Protein AF-A0A8H8CLH0-F1 (afdb_monomer)

pLDDT: mean 83.08, std 21.34, range [28.05, 98.31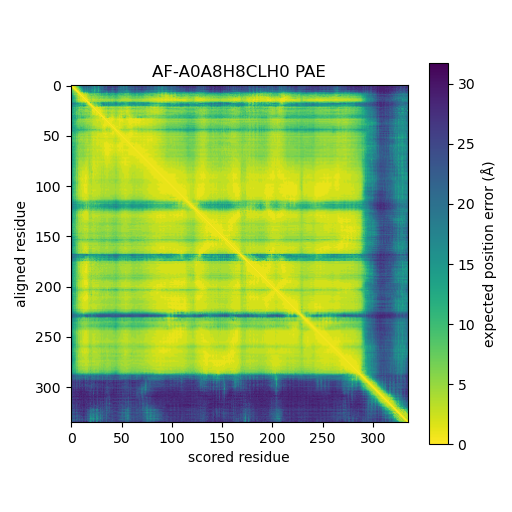]

Structure (mmCIF, N/CA/C/O backbone):
data_AF-A0A8H8CLH0-F1
#
_entry.id   AF-A0A8H8CLH0-F1
#
loop_
_atom_site.group_PDB
_atom_site.id
_atom_site.type_symbol
_atom_site.label_atom_id
_atom_site.label_alt_id
_atom_site.label_comp_id
_atom_site.label_asym_id
_atom_site.label_entity_id
_atom_site.label_seq_id
_atom_site.pdbx_PDB_ins_code
_atom_site.Cartn_x
_atom_site.Cartn_y
_atom_site.Cartn_z
_atom_site.occupancy
_atom_site.B_iso_or_equiv
_atom_site.auth_seq_id
_atom_site.auth_comp_id
_atom_site.auth_asym_id
_atom_site.auth_atom_id
_atom_site.pdbx_PDB_model_num
ATOM 1 N N . MET A 1 1 ? -25.059 -4.785 9.730 1.00 32.78 1 MET A N 1
ATOM 2 C CA . MET A 1 1 ? -24.386 -4.934 8.422 1.00 32.78 1 MET A CA 1
ATOM 3 C C . MET A 1 1 ? -22.886 -5.148 8.645 1.00 32.78 1 MET A C 1
ATOM 5 O O . MET A 1 1 ? -22.112 -4.227 8.451 1.00 32.78 1 MET A O 1
ATOM 9 N N . ALA A 1 2 ? -22.476 -6.326 9.133 1.00 35.03 2 ALA A N 1
ATOM 10 C CA . ALA A 1 2 ? -21.081 -6.615 9.516 1.00 35.03 2 ALA A CA 1
ATOM 11 C C . ALA A 1 2 ? -20.520 -7.879 8.831 1.00 35.03 2 ALA A C 1
ATOM 13 O O . ALA A 1 2 ? -19.651 -8.542 9.377 1.00 35.03 2 ALA A O 1
ATOM 14 N N . ASN A 1 3 ? -21.019 -8.181 7.629 1.00 37.03 3 ASN A N 1
ATOM 15 C CA . ASN A 1 3 ? -20.502 -9.221 6.734 1.00 37.03 3 ASN A CA 1
ATOM 16 C C . ASN A 1 3 ? -20.142 -8.594 5.380 1.00 37.03 3 ASN A C 1
ATOM 18 O O . ASN A 1 3 ? -20.550 -9.084 4.333 1.00 37.03 3 ASN A O 1
ATOM 22 N N . LEU A 1 4 ? -19.434 -7.460 5.385 1.00 40.81 4 LEU A N 1
ATOM 23 C CA . LEU A 1 4 ? -18.824 -6.958 4.155 1.00 40.81 4 LEU A CA 1
ATOM 24 C C . LEU A 1 4 ? -17.587 -7.813 3.878 1.00 40.81 4 LEU A C 1
ATOM 26 O O . LEU A 1 4 ? -16.499 -7.548 4.384 1.00 40.81 4 LEU A O 1
ATOM 30 N N . PHE A 1 5 ? -17.879 -8.914 3.184 1.00 39.62 5 PHE A N 1
ATOM 31 C CA . PHE A 1 5 ? -17.033 -9.688 2.293 1.00 39.62 5 PHE A CA 1
ATOM 32 C C . PHE A 1 5 ? -15.565 -9.795 2.738 1.00 39.62 5 PHE A C 1
ATOM 34 O O . PHE A 1 5 ? -14.740 -8.924 2.472 1.00 39.62 5 PHE A O 1
ATOM 41 N N . ASP A 1 6 ? -15.207 -10.945 3.321 1.00 46.38 6 ASP A N 1
ATOM 42 C CA . ASP A 1 6 ? -14.006 -11.612 2.812 1.00 46.38 6 ASP A CA 1
ATOM 43 C C . ASP A 1 6 ? -14.317 -11.904 1.343 1.00 46.38 6 ASP A C 1
ATOM 45 O O . ASP A 1 6 ? -14.878 -12.943 1.010 1.00 46.38 6 ASP A O 1
ATOM 49 N N . THR A 1 7 ? -14.068 -10.934 0.461 1.00 49.66 7 THR A N 1
ATOM 50 C CA . THR A 1 7 ? -13.841 -11.256 -0.943 1.00 49.66 7 THR A CA 1
ATOM 51 C C . THR A 1 7 ? -12.776 -12.335 -0.914 1.00 49.66 7 THR A C 1
ATOM 53 O O . THR A 1 7 ? -11.725 -12.096 -0.311 1.00 49.66 7 THR A O 1
ATOM 56 N N . GLU A 1 8 ? -13.086 -13.517 -1.448 1.00 61.41 8 GLU A N 1
ATOM 57 C CA . GLU A 1 8 ? -12.144 -14.622 -1.591 1.00 61.41 8 GLU A CA 1
ATOM 58 C C . GLU A 1 8 ? -10.855 -14.049 -2.164 1.00 61.41 8 GLU A C 1
ATOM 60 O O . GLU A 1 8 ? -10.775 -13.696 -3.342 1.00 61.41 8 GLU A O 1
ATOM 65 N N . TYR A 1 9 ? -9.874 -13.828 -1.288 1.00 66.94 9 TYR A N 1
ATOM 66 C CA . TYR A 1 9 ? -8.596 -13.310 -1.716 1.00 66.94 9 TYR A CA 1
ATOM 67 C C . TYR A 1 9 ? -8.018 -14.390 -2.612 1.00 66.94 9 TYR A C 1
ATOM 69 O O . TYR A 1 9 ? -7.646 -15.461 -2.131 1.00 66.94 9 TYR A O 1
ATOM 77 N N . THR A 1 10 ? -8.011 -14.115 -3.909 1.00 77.00 10 THR A N 1
ATOM 78 C CA . THR A 1 10 ? -7.380 -14.987 -4.880 1.00 77.00 10 THR A CA 1
ATOM 79 C C . THR A 1 10 ? -5.893 -14.672 -4.810 1.00 77.00 10 THR A C 1
ATOM 81 O O . THR A 1 10 ? -5.531 -13.508 -5.009 1.00 77.00 10 THR A O 1
ATOM 84 N N . PRO A 1 11 ? -5.035 -15.646 -4.459 1.00 81.19 11 PRO A N 1
ATOM 85 C CA . PRO A 1 11 ? -3.595 -15.449 -4.495 1.00 81.19 11 PRO A CA 1
ATOM 86 C C . PRO A 1 11 ? -3.182 -14.891 -5.853 1.00 81.19 11 PRO A C 1
ATOM 88 O O . PRO A 1 11 ? -3.607 -15.393 -6.893 1.00 81.19 11 PRO A O 1
ATOM 91 N N . ILE A 1 12 ? -2.389 -13.825 -5.834 1.00 89.50 12 ILE A N 1
ATOM 92 C CA . ILE A 1 12 ? -1.909 -13.189 -7.058 1.00 89.50 12 ILE A CA 1
ATOM 93 C C . ILE A 1 12 ? -0.590 -13.837 -7.419 1.00 89.50 12 ILE A C 1
ATOM 95 O O . ILE A 1 12 ? 0.300 -13.972 -6.580 1.00 89.50 12 ILE A O 1
ATOM 99 N N . GLU A 1 13 ? -0.467 -14.247 -8.674 1.00 92.31 13 GLU A N 1
ATOM 100 C CA . GLU A 1 13 ? 0.715 -14.953 -9.126 1.00 92.31 13 GLU A CA 1
ATOM 101 C C . GLU A 1 13 ? 1.994 -14.124 -8.914 1.00 92.31 13 GLU A C 1
ATOM 103 O O . GLU A 1 13 ? 2.113 -12.966 -9.338 1.00 92.31 13 GLU A O 1
ATOM 108 N N . GLY A 1 14 ? 2.969 -14.738 -8.243 1.00 93.88 14 GLY A N 1
ATOM 109 C CA . GLY A 1 14 ? 4.242 -14.108 -7.922 1.00 93.88 14 GLY A CA 1
ATOM 110 C C . GLY A 1 14 ? 4.157 -13.019 -6.853 1.00 93.88 14 GLY A C 1
ATOM 111 O O . GLY A 1 14 ? 5.029 -12.149 -6.815 1.00 93.88 14 GLY A O 1
ATOM 112 N N . VAL A 1 15 ? 3.111 -13.033 -6.021 1.00 95.88 15 VAL A N 1
ATOM 113 C CA . VAL A 1 15 ? 2.994 -12.223 -4.805 1.00 95.88 15 VAL A CA 1
ATOM 114 C C . VAL A 1 15 ? 2.809 -13.154 -3.608 1.00 95.88 15 VAL A C 1
ATOM 116 O O . VAL A 1 15 ? 1.788 -13.822 -3.467 1.00 95.88 15 VAL A O 1
ATOM 119 N N . HIS A 1 16 ? 3.791 -13.159 -2.716 1.00 93.56 16 HIS A N 1
ATOM 120 C CA . HIS A 1 16 ? 3.834 -14.005 -1.531 1.00 93.56 16 HIS A CA 1
ATOM 121 C C . HIS A 1 16 ? 3.419 -13.197 -0.303 1.00 93.56 16 HIS A C 1
ATOM 123 O O . HIS A 1 16 ? 4.213 -12.433 0.259 1.00 93.56 16 HIS A O 1
ATOM 129 N N . ILE A 1 17 ? 2.158 -13.359 0.111 1.00 87.81 17 ILE A N 1
ATOM 130 C CA . ILE A 1 17 ? 1.672 -12.834 1.391 1.00 87.81 17 ILE A CA 1
ATOM 131 C C . ILE A 1 17 ? 1.994 -13.851 2.474 1.00 87.81 17 ILE A C 1
ATOM 133 O O . ILE A 1 17 ? 1.460 -14.959 2.500 1.00 87.81 17 ILE A O 1
ATOM 137 N N . LEU A 1 18 ? 2.835 -13.443 3.406 1.00 75.75 18 LEU A N 1
ATOM 138 C CA . LEU A 1 18 ? 3.299 -14.299 4.482 1.00 75.75 18 LEU A CA 1
ATOM 139 C C . LEU A 1 18 ? 2.182 -14.462 5.513 1.00 75.75 18 LEU A C 1
ATOM 141 O O . LEU A 1 18 ? 1.469 -13.514 5.838 1.00 75.75 18 LEU A O 1
ATOM 145 N N . SER A 1 19 ? 1.984 -15.675 6.027 1.00 63.19 19 SER A N 1
ATOM 146 C CA . SER A 1 19 ? 0.821 -15.985 6.874 1.00 63.19 19 SER A CA 1
ATOM 147 C C . SER A 1 19 ? 0.735 -15.121 8.134 1.00 63.19 19 SER A C 1
ATOM 149 O O . SER A 1 19 ? -0.369 -14.843 8.609 1.00 63.19 19 SER A O 1
ATOM 151 N N . ASP A 1 20 ? 1.889 -14.675 8.631 1.00 62.12 20 ASP A N 1
ATOM 152 C CA . ASP A 1 20 ? 2.016 -13.830 9.817 1.00 62.12 20 ASP A CA 1
ATOM 153 C C . ASP A 1 20 ? 1.925 -12.326 9.492 1.00 62.12 20 ASP A C 1
ATOM 155 O O . ASP A 1 20 ? 1.810 -11.516 10.410 1.00 62.12 20 ASP A O 1
ATOM 159 N N . SER A 1 21 ? 1.914 -11.931 8.209 1.00 65.62 21 SER A N 1
ATOM 160 C CA . SER A 1 21 ? 1.852 -10.519 7.804 1.00 65.62 21 SER A CA 1
ATOM 161 C C . SER A 1 21 ? 0.435 -9.962 7.661 1.00 65.62 21 SER A C 1
ATOM 163 O O . SER A 1 21 ? 0.286 -8.747 7.605 1.00 65.62 21 SER A O 1
ATOM 165 N N . SER A 1 22 ? -0.613 -10.804 7.657 1.00 80.62 22 SER A N 1
ATOM 166 C CA . SER A 1 22 ? -2.001 -10.314 7.691 1.00 80.62 22 SER A CA 1
ATOM 167 C C . SER A 1 22 ? -2.542 -10.243 9.116 1.00 80.62 22 SER A C 1
ATOM 169 O O . SER A 1 22 ? -3.114 -11.202 9.654 1.00 80.62 22 SER A O 1
ATOM 171 N N . TYR A 1 23 ? -2.448 -9.051 9.694 1.00 84.12 23 TYR A N 1
ATOM 172 C CA . TYR A 1 23 ? -3.085 -8.654 10.936 1.00 84.12 23 TYR A CA 1
ATOM 173 C C . TYR A 1 23 ? -4.574 -9.005 10.934 1.00 84.12 23 TYR A C 1
ATOM 175 O O . TYR A 1 23 ? -5.055 -9.618 11.888 1.00 84.12 23 TYR A O 1
ATOM 183 N N . ARG A 1 24 ? -5.309 -8.707 9.849 1.00 82.06 24 ARG A N 1
ATOM 184 C CA . ARG A 1 24 ? -6.756 -8.983 9.763 1.00 82.06 24 ARG A CA 1
ATOM 185 C C . ARG A 1 24 ? -7.077 -10.470 9.918 1.00 82.06 24 ARG A C 1
ATOM 187 O O . ARG A 1 24 ? -7.980 -10.824 10.684 1.00 82.06 24 ARG A O 1
ATOM 194 N N . LYS A 1 25 ? -6.349 -11.348 9.216 1.00 81.75 25 LYS A N 1
ATOM 195 C CA . LYS A 1 25 ? -6.528 -12.807 9.327 1.00 81.75 25 LYS A CA 1
ATOM 196 C C . LYS A 1 25 ? -6.150 -13.294 10.723 1.00 81.75 25 LYS A C 1
ATOM 198 O O . LYS A 1 25 ? -6.873 -14.110 11.296 1.00 81.75 25 LYS A O 1
ATOM 203 N N . HIS A 1 26 ? -5.058 -12.774 11.277 1.00 84.19 26 HIS A N 1
ATOM 204 C CA . HIS A 1 26 ? -4.584 -13.139 12.605 1.00 84.19 26 HIS A CA 1
ATOM 205 C C . HIS A 1 26 ? -5.608 -12.786 13.694 1.00 84.19 26 HIS A C 1
ATOM 207 O O . HIS A 1 26 ? -6.091 -13.668 14.408 1.00 84.19 26 HIS A O 1
ATOM 213 N N . VAL A 1 27 ? -6.029 -11.520 13.785 1.00 85.19 27 VAL A N 1
ATOM 214 C CA . VAL A 1 27 ? -6.913 -11.074 14.875 1.00 85.19 27 VAL A CA 1
ATOM 215 C C . VAL A 1 27 ? -8.296 -11.698 14.824 1.00 85.19 27 VAL A C 1
ATOM 217 O O . VAL A 1 27 ? -8.892 -11.925 15.876 1.00 85.19 27 VAL A O 1
ATOM 220 N N . ARG A 1 28 ? -8.812 -12.020 13.632 1.00 83.19 28 ARG A N 1
ATOM 221 C CA . ARG A 1 28 ? -10.108 -12.698 13.484 1.00 83.19 28 ARG A CA 1
ATOM 222 C C . ARG A 1 28 ? -10.096 -14.123 14.030 1.00 83.19 28 ARG A C 1
ATOM 224 O O . ARG A 1 28 ? -11.105 -14.542 14.591 1.00 83.19 28 ARG A O 1
ATOM 231 N N . LYS A 1 29 ? -8.970 -14.835 13.912 1.00 85.06 29 LYS A N 1
ATOM 232 C CA . LYS A 1 29 ? -8.803 -16.192 14.456 1.00 85.06 29 LYS A CA 1
ATOM 233 C C . LYS A 1 29 ? -8.685 -16.207 15.982 1.00 85.06 29 LYS A C 1
ATOM 235 O O . LYS A 1 29 ? -9.089 -17.182 16.608 1.00 85.06 29 LYS A O 1
ATOM 240 N N . LEU A 1 30 ? -8.160 -15.141 16.590 1.00 84.88 30 LEU A N 1
ATOM 241 C CA . LEU A 1 30 ? -8.001 -15.061 18.044 1.00 84.88 30 LEU A CA 1
ATOM 242 C C . LEU A 1 30 ? -9.354 -14.900 18.741 1.00 84.88 30 LEU A C 1
ATOM 244 O O . LEU A 1 30 ? -10.025 -13.906 18.484 1.00 84.88 30 LEU A O 1
ATOM 248 N N . PRO A 1 31 ? -9.780 -15.790 19.647 1.00 86.31 31 PRO A N 1
ATOM 249 C CA . PRO A 1 31 ? -11.063 -15.636 20.319 1.00 86.31 31 PRO A CA 1
ATOM 250 C C . PRO A 1 31 ? -11.042 -14.426 21.267 1.00 86.31 31 PRO A C 1
ATOM 252 O O . PRO A 1 31 ? -10.103 -14.232 22.036 1.00 86.31 31 PRO A O 1
ATOM 255 N N . VAL A 1 32 ? -12.107 -13.620 21.247 1.00 86.88 32 VAL A N 1
ATOM 256 C CA . VAL A 1 32 ? -12.285 -12.490 22.173 1.00 86.88 32 VAL A CA 1
ATOM 257 C C . VAL A 1 32 ? -13.301 -12.896 23.229 1.00 86.88 32 VAL A C 1
ATOM 259 O O . VAL A 1 32 ? -14.509 -12.780 23.042 1.00 86.88 32 VAL A O 1
ATOM 262 N N . LEU A 1 33 ? -12.784 -13.453 24.323 1.00 92.44 33 LEU A N 1
ATOM 263 C CA . LEU A 1 33 ? -13.591 -14.123 25.345 1.00 92.44 33 LEU A CA 1
ATOM 264 C C . LEU A 1 33 ? -13.901 -13.245 26.554 1.00 92.44 33 LEU A C 1
ATOM 266 O O . LEU A 1 33 ? -14.697 -13.648 27.395 1.00 92.44 33 LEU A O 1
ATOM 270 N N . THR A 1 34 ? -13.279 -12.076 26.675 1.00 96.50 34 THR A N 1
ATOM 271 C CA . THR A 1 34 ? -13.398 -11.214 27.853 1.00 96.50 34 THR A CA 1
ATOM 272 C C . THR A 1 34 ? -13.571 -9.755 27.459 1.00 96.50 34 THR A C 1
ATOM 274 O O . THR A 1 34 ? -13.019 -9.280 26.467 1.00 96.50 34 THR A O 1
ATOM 277 N N . CYS A 1 35 ? -14.356 -9.029 28.252 1.00 97.56 35 CYS A N 1
ATOM 278 C CA . CYS A 1 35 ? -14.428 -7.578 28.153 1.00 97.56 35 CYS A CA 1
ATOM 279 C C . CYS A 1 35 ? -13.111 -6.963 28.640 1.00 97.56 35 CYS A C 1
ATOM 281 O O . CYS A 1 35 ? -12.695 -7.218 29.770 1.00 97.56 35 CYS A O 1
ATOM 283 N N . GLU A 1 36 ? -12.483 -6.108 27.838 1.00 97.44 36 GLU A N 1
ATOM 284 C CA . GLU A 1 36 ? -11.203 -5.497 28.196 1.00 97.44 36 GLU A CA 1
ATOM 285 C C . GLU A 1 36 ? -11.338 -4.545 29.394 1.00 97.44 36 GLU A C 1
ATOM 287 O O . GLU A 1 36 ? -10.409 -4.427 30.188 1.00 97.44 36 GLU A O 1
ATOM 292 N N . THR A 1 37 ? -12.516 -3.943 29.582 1.00 97.69 37 THR A N 1
ATOM 293 C CA . THR A 1 37 ? -12.791 -2.988 30.666 1.00 97.69 37 THR A CA 1
ATOM 294 C C . THR A 1 37 ? -13.145 -3.679 31.981 1.00 97.69 37 THR A C 1
ATOM 296 O O . THR A 1 37 ? -12.485 -3.462 32.990 1.00 97.69 37 THR A O 1
ATOM 299 N N . CYS A 1 38 ? -14.189 -4.515 31.993 1.00 97.06 38 CYS A N 1
ATOM 300 C CA . CYS A 1 38 ? -14.737 -5.092 33.229 1.00 97.06 38 CYS A CA 1
ATOM 301 C C . CYS A 1 38 ? -14.347 -6.557 33.463 1.00 97.06 38 CYS A C 1
ATOM 303 O O . CYS A 1 38 ? -14.772 -7.148 34.451 1.00 97.06 38 CYS A O 1
ATOM 305 N N . LYS A 1 39 ? -13.577 -7.156 32.544 1.00 97.31 39 LYS A N 1
ATOM 306 C CA . LYS A 1 39 ? -13.041 -8.527 32.610 1.00 97.31 39 LYS A CA 1
ATOM 307 C C . LYS A 1 39 ? -14.077 -9.663 32.677 1.00 97.31 39 LYS A C 1
ATOM 309 O O . LYS A 1 39 ? -13.675 -10.824 32.715 1.00 97.31 39 LYS A O 1
ATOM 314 N N . LYS A 1 40 ? -15.382 -9.363 32.587 1.00 97.31 40 LYS A N 1
ATOM 315 C CA . LYS A 1 40 ? -16.455 -10.366 32.432 1.00 97.31 40 LYS A CA 1
ATOM 316 C C . LYS A 1 40 ? -16.227 -11.228 31.195 1.00 97.31 40 LYS A C 1
ATOM 318 O O . LYS A 1 40 ? -15.815 -10.708 30.150 1.00 97.31 40 LYS A O 1
ATOM 323 N N . ARG A 1 41 ? -16.514 -12.524 31.311 1.00 96.50 41 ARG A N 1
ATOM 324 C CA . ARG A 1 41 ? -16.368 -13.484 30.209 1.00 96.50 41 ARG A CA 1
ATOM 325 C C . ARG A 1 41 ? -17.596 -13.480 29.300 1.00 96.50 41 ARG A C 1
ATOM 327 O O . ARG A 1 41 ? -18.715 -13.240 29.743 1.00 96.50 41 ARG A O 1
ATOM 334 N N . ASN A 1 42 ? -17.389 -13.783 28.025 1.00 95.31 42 ASN A N 1
ATOM 335 C CA . ASN A 1 42 ? -18.472 -14.042 27.086 1.00 95.31 42 ASN A CA 1
ATOM 336 C C . ASN A 1 42 ? -19.303 -15.244 27.574 1.00 95.31 42 ASN A C 1
ATOM 338 O O . ASN A 1 42 ? -18.741 -16.275 27.938 1.00 95.31 42 ASN A O 1
ATOM 342 N N . GLY A 1 43 ? -20.624 -15.095 27.612 1.00 92.75 43 GLY A N 1
ATOM 343 C CA . GLY A 1 43 ? -21.581 -16.052 28.173 1.00 92.75 43 GLY A CA 1
ATOM 344 C C . GLY A 1 43 ? -21.813 -15.928 29.685 1.00 92.75 43 GLY A C 1
ATOM 345 O O . GLY A 1 43 ? -22.808 -16.446 30.191 1.00 92.75 43 GLY A O 1
ATOM 346 N N . GLU A 1 44 ? -20.963 -15.214 30.430 1.00 93.94 44 GLU A N 1
ATOM 347 C CA . GLU A 1 44 ? -21.124 -15.056 31.879 1.00 93.94 44 GLU A CA 1
ATOM 348 C C . GLU A 1 44 ? -22.387 -14.247 32.192 1.00 93.94 44 GLU A C 1
ATOM 350 O O . GLU A 1 44 ? -22.474 -13.073 31.840 1.00 93.94 44 GLU A O 1
ATOM 355 N N . LYS A 1 45 ? -23.380 -14.856 32.853 1.00 91.94 45 LYS A N 1
ATOM 356 C CA . LYS A 1 45 ? -24.672 -14.208 33.166 1.00 91.94 45 LYS A CA 1
ATOM 357 C C . LYS A 1 45 ? -25.336 -13.567 31.930 1.00 91.94 45 LYS A C 1
ATOM 359 O O . LYS A 1 45 ? -25.929 -12.497 32.033 1.00 91.94 45 LYS A O 1
ATOM 364 N N . GLY A 1 46 ? -25.196 -14.194 30.758 1.00 91.88 46 GLY A N 1
ATOM 365 C CA . GLY A 1 46 ? -25.754 -13.685 29.499 1.00 91.88 46 GLY A CA 1
ATOM 366 C C . GLY A 1 46 ? -24.979 -12.518 28.872 1.00 91.88 46 GLY A C 1
ATOM 367 O O . GLY A 1 46 ? -25.499 -11.850 27.984 1.00 91.88 46 GLY A O 1
ATOM 368 N N . VAL A 1 47 ? -23.747 -12.247 29.316 1.00 94.88 47 VAL A N 1
ATOM 369 C CA . VAL A 1 47 ? -22.891 -11.213 28.720 1.00 94.88 47 VAL A CA 1
ATOM 370 C C . VAL A 1 47 ? -22.434 -11.622 27.321 1.00 94.88 47 VAL A C 1
ATOM 372 O O . VAL A 1 47 ? -21.798 -12.655 27.153 1.00 94.88 47 VAL A O 1
ATOM 375 N N . GLU A 1 48 ? -22.674 -10.767 26.330 1.00 96.38 48 GLU A N 1
ATOM 376 C CA . GLU A 1 48 ? -22.136 -10.917 24.976 1.00 96.38 48 GLU A CA 1
ATOM 377 C C . GLU A 1 48 ? -20.962 -9.945 24.777 1.00 96.38 48 GLU A C 1
ATOM 379 O O . GLU A 1 48 ? -21.130 -8.727 24.852 1.00 96.38 48 GLU A O 1
ATOM 384 N N . VAL A 1 49 ? -19.758 -10.463 24.535 1.00 96.75 49 VAL A N 1
ATOM 385 C CA . VAL A 1 49 ? -18.565 -9.648 24.266 1.00 96.75 49 VAL A CA 1
ATOM 386 C C . VAL A 1 49 ? -18.428 -9.425 22.762 1.00 96.75 49 VAL A C 1
ATOM 388 O O . VAL A 1 49 ? -18.297 -10.369 21.988 1.00 96.75 49 VAL A O 1
ATOM 391 N N . LYS A 1 50 ? -18.404 -8.157 22.343 1.00 95.12 50 LYS A N 1
ATOM 392 C CA . LYS A 1 50 ? -18.262 -7.750 20.939 1.00 95.12 50 LYS A CA 1
ATOM 393 C C . LYS A 1 50 ? -16.907 -7.116 20.696 1.00 95.12 50 LYS A C 1
ATOM 395 O O . LYS A 1 50 ? -16.407 -6.360 21.525 1.00 95.12 50 LYS A O 1
ATOM 400 N N . ARG A 1 51 ? -16.321 -7.385 19.531 1.00 94.94 51 ARG A N 1
ATOM 401 C CA . ARG A 1 51 ? -15.052 -6.769 19.135 1.00 94.94 51 ARG A CA 1
ATOM 402 C C . ARG A 1 51 ? -15.200 -5.274 18.900 1.00 94.94 51 ARG A C 1
ATOM 404 O O . ARG A 1 51 ? -16.213 -4.810 18.366 1.00 94.94 51 ARG A O 1
ATOM 411 N N . CYS A 1 52 ? -14.130 -4.548 19.203 1.00 95.62 52 CYS A N 1
ATOM 412 C CA . CYS A 1 52 ? -13.933 -3.201 18.695 1.00 95.62 52 CYS A CA 1
ATOM 413 C C . CYS A 1 52 ? -14.015 -3.215 17.162 1.00 95.62 52 CYS A C 1
ATOM 415 O O . CYS A 1 52 ? -13.246 -3.916 16.513 1.00 95.62 52 CYS A O 1
ATOM 417 N N . GLN A 1 53 ? -14.926 -2.431 16.586 1.00 91.44 53 GLN A N 1
ATOM 418 C CA . GLN A 1 53 ? -15.119 -2.375 15.131 1.00 91.44 53 GLN A CA 1
ATOM 419 C C . GLN A 1 53 ? -13.984 -1.643 14.396 1.00 91.44 53 GLN A C 1
ATOM 421 O O . GLN A 1 53 ? -13.876 -1.763 13.183 1.00 91.44 53 GLN A O 1
ATOM 426 N N . GLY A 1 54 ? -13.147 -0.893 15.125 1.00 92.00 54 GLY A N 1
ATOM 427 C CA . GLY A 1 54 ? -11.979 -0.214 14.564 1.00 92.00 54 GLY A CA 1
ATOM 428 C C . GLY A 1 54 ? -10.809 -1.173 14.361 1.00 92.00 54 GLY A C 1
ATOM 429 O O . GLY A 1 54 ? -10.428 -1.460 13.236 1.00 92.00 54 GLY A O 1
ATOM 430 N N . CYS A 1 55 ? -10.246 -1.694 15.452 1.00 93.38 55 CYS A N 1
ATOM 431 C CA . CYS A 1 55 ? -9.029 -2.513 15.402 1.00 93.38 55 CYS A CA 1
ATOM 432 C C . CYS A 1 55 ? -9.262 -4.025 15.476 1.00 93.38 55 CYS A C 1
ATOM 434 O O . CYS A 1 55 ? -8.333 -4.785 15.250 1.00 93.38 55 CYS A O 1
ATOM 436 N N . TRP A 1 56 ? -10.459 -4.486 15.852 1.00 92.31 56 TRP A N 1
ATOM 437 C CA . TRP A 1 56 ? -10.803 -5.908 15.995 1.00 92.31 56 TRP A CA 1
ATOM 438 C C . TRP A 1 56 ? -10.006 -6.692 17.058 1.00 92.31 56 TRP A C 1
ATOM 440 O O . TRP A 1 56 ? -10.339 -7.848 17.316 1.00 92.31 56 TRP A O 1
ATOM 450 N N . SER A 1 57 ? -9.018 -6.084 17.724 1.00 91.69 57 SER A N 1
ATOM 451 C CA . SER A 1 57 ? -8.130 -6.763 18.682 1.00 91.69 57 SER A CA 1
ATOM 452 C C . SER A 1 57 ? -8.696 -6.964 20.086 1.00 91.69 57 SER A C 1
ATOM 454 O O . SER A 1 57 ? -8.295 -7.906 20.760 1.00 91.69 57 SER A O 1
ATOM 456 N N . VAL A 1 58 ? -9.607 -6.103 20.546 1.00 94.94 58 VAL A N 1
ATOM 457 C CA . VAL A 1 58 ? -10.150 -6.140 21.918 1.00 94.94 58 VAL A CA 1
ATOM 458 C C . VAL A 1 58 ? -11.667 -6.291 21.926 1.00 94.94 58 VAL A C 1
ATOM 460 O O . VAL A 1 58 ? -12.342 -5.934 20.955 1.00 94.94 58 VAL A O 1
ATOM 463 N N . GLY A 1 59 ? -12.203 -6.807 23.033 1.00 96.56 59 GLY A N 1
ATOM 464 C CA . GLY A 1 59 ? -13.633 -7.027 23.244 1.00 96.56 59 GLY A CA 1
ATOM 465 C C . GLY A 1 59 ? -14.250 -6.119 24.291 1.00 96.56 59 GLY A C 1
ATOM 466 O O . GLY A 1 59 ? -13.619 -5.792 25.291 1.00 96.56 59 GLY A O 1
ATOM 467 N N . PHE A 1 60 ? -15.521 -5.776 24.108 1.00 97.81 60 PHE A N 1
ATOM 468 C CA . PHE A 1 60 ? -16.324 -5.037 25.074 1.00 97.81 60 PHE A CA 1
ATOM 469 C C . PHE A 1 60 ? -17.700 -5.680 25.213 1.00 97.81 60 PHE A C 1
ATOM 471 O O . PHE A 1 60 ? -18.334 -6.020 24.218 1.00 97.81 60 PHE A O 1
ATOM 478 N N . CYS A 1 61 ? -18.190 -5.815 26.445 1.00 97.69 61 CYS A N 1
ATOM 479 C CA . CYS A 1 61 ? -19.554 -6.293 26.684 1.00 97.69 61 CYS A CA 1
ATOM 480 C C . CYS A 1 61 ? -20.625 -5.220 26.447 1.00 97.69 61 CYS A C 1
ATOM 482 O O . CYS A 1 61 ? -21.806 -5.534 26.354 1.00 97.69 61 CYS A O 1
ATOM 484 N N . SER A 1 62 ? -20.239 -3.941 26.412 1.00 97.06 62 SER A N 1
ATOM 485 C CA . SER A 1 62 ? -21.173 -2.830 26.242 1.00 97.06 62 SER A CA 1
ATOM 486 C C . SER A 1 62 ? -20.478 -1.567 25.723 1.00 97.06 62 SER A C 1
ATOM 488 O O . SER A 1 62 ? -19.249 -1.439 25.795 1.00 97.06 62 SER A O 1
ATOM 490 N N . LYS A 1 63 ? -21.266 -0.609 25.216 1.00 97.19 63 LYS A N 1
ATOM 491 C CA . LYS A 1 63 ? -20.752 0.692 24.754 1.00 97.19 63 LYS A CA 1
ATOM 492 C C . LYS A 1 63 ? -20.182 1.516 25.909 1.00 97.19 63 LYS A C 1
ATOM 494 O O . LYS A 1 63 ? -19.245 2.279 25.705 1.00 97.19 63 LYS A O 1
ATOM 499 N N . GLU A 1 64 ? -20.707 1.345 27.117 1.00 98.12 64 GLU A N 1
ATOM 500 C CA . GLU A 1 64 ? -20.229 1.999 28.338 1.00 98.12 64 GLU A CA 1
ATOM 501 C C . GLU A 1 64 ? -18.824 1.504 28.685 1.00 98.12 64 GLU A C 1
ATOM 503 O O . GLU A 1 64 ? -17.931 2.316 28.915 1.00 98.12 64 GLU A O 1
ATOM 508 N N . CYS A 1 65 ? -18.590 0.186 28.621 1.00 98.31 65 CYS A N 1
ATOM 509 C CA . CYS A 1 65 ? -17.256 -0.385 28.809 1.00 98.31 65 CYS A CA 1
ATOM 510 C C . CYS A 1 65 ? -16.267 0.133 27.756 1.00 98.31 65 CYS A C 1
ATOM 512 O O . CYS A 1 65 ? -15.153 0.525 28.107 1.00 98.31 65 CYS A O 1
ATOM 514 N N . GLN A 1 66 ? -16.680 0.190 26.486 1.00 98.00 66 GLN A N 1
ATOM 515 C CA . GLN A 1 66 ? -15.846 0.738 25.416 1.00 98.00 66 GLN A CA 1
ATOM 516 C C . GLN A 1 66 ? -15.510 2.219 25.649 1.00 98.00 66 GLN A C 1
ATOM 518 O O . GLN A 1 66 ? -14.348 2.599 25.537 1.00 98.00 66 GLN A O 1
ATOM 523 N N . ARG A 1 67 ? -16.500 3.056 25.993 1.00 97.88 67 ARG A N 1
ATOM 524 C CA . ARG A 1 67 ? -16.306 4.492 26.272 1.00 97.88 67 ARG A CA 1
ATOM 525 C C . ARG A 1 67 ? -15.405 4.722 27.480 1.00 97.88 67 ARG A C 1
ATOM 527 O O . ARG A 1 67 ? -14.544 5.590 27.421 1.00 97.88 67 ARG A O 1
ATOM 534 N N . SER A 1 68 ? -15.571 3.924 28.534 1.00 98.19 68 SER A N 1
ATOM 535 C CA . SER A 1 68 ? -14.749 3.996 29.744 1.00 98.19 68 SER A CA 1
ATOM 536 C C . SER A 1 68 ? -13.270 3.715 29.460 1.00 98.19 68 SER A C 1
ATOM 538 O O . SER A 1 68 ? -12.415 4.432 29.970 1.00 98.19 68 SER A O 1
ATOM 540 N N . LEU A 1 69 ? -12.958 2.736 28.601 1.00 97.38 69 LEU A N 1
ATOM 541 C CA . LEU A 1 69 ? -11.571 2.424 28.230 1.00 97.38 69 LEU A CA 1
ATOM 542 C C . LEU A 1 69 ? -11.046 3.271 27.055 1.00 97.38 69 LEU A C 1
ATOM 544 O O . LEU A 1 69 ? -9.848 3.261 26.769 1.00 97.38 69 LEU A O 1
ATOM 548 N N . TRP A 1 70 ? -11.909 4.019 26.362 1.00 97.75 70 TRP A N 1
ATOM 549 C CA . TRP A 1 70 ? -11.539 4.758 25.153 1.00 97.75 70 TRP A CA 1
ATOM 550 C C . TRP A 1 70 ? -10.318 5.678 25.310 1.00 97.75 70 TRP A C 1
ATOM 552 O O . TRP A 1 70 ? -9.472 5.623 24.419 1.00 97.75 70 TRP A O 1
ATOM 562 N N . PRO A 1 71 ? -10.143 6.450 26.405 1.00 97.38 71 PRO A N 1
ATOM 563 C CA . PRO A 1 71 ? -8.971 7.315 26.569 1.00 97.38 71 PRO A CA 1
ATOM 564 C C . PRO A 1 71 ? -7.632 6.573 26.457 1.00 97.38 71 PRO A C 1
ATOM 566 O O . PRO A 1 71 ? -6.679 7.119 25.918 1.00 97.38 71 PRO A O 1
ATOM 569 N N . ILE A 1 72 ? -7.582 5.311 26.897 1.00 96.56 72 ILE A N 1
ATOM 570 C CA . ILE A 1 72 ? -6.378 4.467 26.866 1.00 96.56 72 ILE A CA 1
ATOM 571 C C . ILE A 1 72 ? -6.312 3.659 25.561 1.00 96.56 72 ILE A C 1
ATOM 573 O O . ILE A 1 72 ? -5.246 3.430 24.999 1.00 96.56 72 ILE A O 1
ATOM 577 N N . HIS A 1 73 ? -7.461 3.204 25.057 1.00 95.62 73 HIS A N 1
ATOM 578 C CA . HIS A 1 73 ? -7.525 2.355 23.869 1.00 95.62 73 HIS A CA 1
ATOM 579 C C . HIS A 1 73 ? -7.329 3.126 22.553 1.00 95.62 73 HIS A C 1
ATOM 581 O O . HIS A 1 73 ? -6.851 2.547 21.578 1.00 95.62 73 HIS A O 1
ATOM 587 N N . LYS A 1 74 ? -7.705 4.410 22.504 1.00 95.38 74 LYS A N 1
ATOM 588 C CA . LYS A 1 74 ? -7.796 5.223 21.279 1.00 95.38 74 LYS A CA 1
ATOM 589 C C . LYS A 1 74 ? -6.520 5.209 20.439 1.00 95.38 74 LYS A C 1
ATOM 591 O O . LYS A 1 74 ? -6.616 5.073 19.223 1.00 95.38 74 LYS A O 1
ATOM 596 N N . GLU A 1 75 ? -5.353 5.344 21.061 1.00 92.31 75 GLU A N 1
ATOM 597 C CA . GLU A 1 75 ? -4.069 5.383 20.349 1.00 92.31 75 GLU A CA 1
ATOM 598 C C . GLU A 1 75 ? -3.746 4.034 19.710 1.00 92.31 75 GLU A C 1
ATOM 600 O O . GLU A 1 75 ? -3.632 3.951 18.489 1.00 92.31 75 GLU A O 1
ATOM 605 N N . ASN A 1 76 ? -3.756 2.958 20.501 1.00 92.94 76 ASN A N 1
ATOM 606 C CA . ASN A 1 76 ? -3.557 1.597 19.993 1.00 92.94 76 ASN A CA 1
ATOM 607 C C . ASN A 1 76 ? -4.582 1.237 18.909 1.00 92.94 76 ASN A C 1
ATOM 609 O O . ASN A 1 76 ? -4.254 0.593 17.917 1.00 92.94 76 ASN A O 1
ATOM 613 N N . CYS A 1 77 ? -5.833 1.674 19.067 1.00 94.38 77 CYS A N 1
ATOM 614 C CA . CYS A 1 77 ? -6.879 1.456 18.076 1.00 94.38 77 CYS A CA 1
ATOM 615 C C . CYS A 1 77 ? -6.554 2.128 16.733 1.00 94.38 77 CYS A C 1
ATOM 617 O O . CYS A 1 77 ? -6.815 1.539 15.688 1.00 94.38 77 CYS A O 1
ATOM 619 N N . ARG A 1 78 ? -5.974 3.337 16.751 1.00 90.75 78 ARG A N 1
ATOM 620 C CA . ARG A 1 78 ? -5.564 4.080 15.545 1.00 90.75 78 ARG A CA 1
ATOM 621 C C . ARG A 1 78 ? -4.355 3.454 14.855 1.00 90.75 78 ARG A C 1
ATOM 623 O O . ARG A 1 78 ? -4.351 3.367 13.630 1.00 90.75 78 ARG A O 1
ATOM 630 N N . THR A 1 79 ? -3.365 3.002 15.621 1.00 89.81 79 THR A N 1
ATOM 631 C CA . THR A 1 79 ? -2.202 2.272 15.091 1.00 89.81 79 THR A CA 1
ATOM 632 C C . THR A 1 79 ? -2.654 1.020 14.348 1.00 89.81 79 THR A C 1
ATOM 634 O O . THR A 1 79 ? -2.368 0.848 13.170 1.00 89.81 79 THR A O 1
ATOM 637 N N . LEU A 1 80 ? -3.481 0.197 14.993 1.00 91.81 80 LEU A N 1
ATOM 638 C CA . LEU A 1 80 ? -3.972 -1.052 14.409 1.00 91.81 80 LEU A CA 1
ATOM 639 C C . LEU A 1 80 ? -4.907 -0.827 13.211 1.00 91.81 80 LEU A C 1
ATOM 641 O O . LEU A 1 80 ? -4.897 -1.612 12.269 1.00 91.81 80 LEU A O 1
ATOM 645 N N . GLN A 1 81 ? -5.688 0.258 13.212 1.00 90.69 81 GLN A N 1
ATOM 646 C CA . GLN A 1 81 ? -6.423 0.679 12.015 1.00 90.69 81 GLN A CA 1
ATOM 647 C C . GLN A 1 81 ? -5.475 1.048 10.871 1.00 90.69 81 GLN A C 1
ATOM 649 O O . GLN A 1 81 ? -5.714 0.621 9.752 1.00 90.69 81 GLN A O 1
ATOM 654 N N . SER A 1 82 ? -4.373 1.753 11.151 1.00 90.12 82 SER A N 1
ATOM 655 C CA . SER A 1 82 ? -3.389 2.120 10.120 1.00 90.12 82 SER A CA 1
ATOM 656 C C . SER A 1 82 ? -2.768 0.889 9.451 1.00 90.12 82 SER A C 1
ATOM 658 O O . SER A 1 82 ? -2.583 0.904 8.239 1.00 90.12 82 SER A O 1
ATOM 660 N N . VAL A 1 83 ? -2.519 -0.186 10.211 1.00 91.06 83 VAL A N 1
ATOM 661 C CA . VAL A 1 83 ? -2.068 -1.482 9.666 1.00 91.06 83 VAL A CA 1
ATOM 662 C C . VAL A 1 83 ? -3.133 -2.104 8.758 1.00 91.06 83 VAL A C 1
ATOM 664 O O . VAL A 1 83 ? -2.817 -2.552 7.660 1.00 91.06 83 VAL A O 1
ATOM 667 N N . LEU A 1 84 ? -4.404 -2.099 9.178 1.00 90.25 84 LEU A N 1
ATOM 668 C CA . LEU A 1 84 ? -5.511 -2.609 8.357 1.00 90.25 84 LEU A CA 1
ATOM 669 C C . LEU A 1 84 ? -5.663 -1.828 7.045 1.00 90.25 84 LEU A C 1
ATOM 671 O O . LEU A 1 84 ? -5.857 -2.436 5.994 1.00 90.25 84 LEU A O 1
ATOM 675 N N . ASP A 1 85 ? -5.550 -0.500 7.099 1.00 90.56 85 ASP A N 1
ATOM 676 C CA . ASP A 1 85 ? -5.617 0.339 5.903 1.00 90.56 85 ASP A CA 1
ATOM 677 C C . ASP A 1 85 ? -4.424 0.096 4.977 1.00 90.56 85 ASP A C 1
ATOM 679 O O . ASP A 1 85 ? -4.581 0.087 3.759 1.00 90.56 85 ASP A O 1
ATOM 683 N N . LEU A 1 86 ? -3.229 -0.096 5.543 1.00 92.88 86 LEU A N 1
ATOM 684 C CA . LEU A 1 86 ? -2.019 -0.419 4.793 1.00 92.88 86 LEU A CA 1
ATOM 685 C C . LEU A 1 86 ? -2.158 -1.763 4.073 1.00 92.88 86 LEU A C 1
ATOM 687 O O . LEU A 1 86 ? -1.899 -1.830 2.874 1.00 92.88 86 LEU A O 1
ATOM 691 N N . GLU A 1 87 ? -2.625 -2.807 4.765 1.00 92.00 87 GLU A N 1
ATOM 692 C CA . GLU A 1 87 ? -2.930 -4.105 4.149 1.00 92.00 87 GLU A CA 1
ATOM 693 C C . GLU A 1 87 ? -3.909 -3.965 2.987 1.00 92.00 87 GLU A C 1
ATOM 695 O O . GLU A 1 87 ? -3.711 -4.571 1.935 1.00 92.00 87 GLU A O 1
ATOM 700 N N . GLU A 1 88 ? -4.959 -3.165 3.159 1.00 91.88 88 GLU A N 1
ATOM 701 C CA . GLU A 1 88 ? -5.968 -2.951 2.130 1.00 91.88 88 GLU A CA 1
ATOM 702 C C . GLU A 1 88 ? -5.418 -2.184 0.922 1.00 91.88 88 GLU A C 1
ATOM 704 O O . GLU A 1 88 ? -5.589 -2.644 -0.207 1.00 91.88 88 GLU A O 1
ATOM 709 N N . LEU A 1 89 ? -4.707 -1.076 1.146 1.00 94.62 89 LEU A N 1
ATOM 710 C CA . LEU A 1 89 ? -4.099 -0.269 0.083 1.00 94.62 89 LEU A CA 1
ATOM 711 C C . LEU A 1 89 ? -3.043 -1.052 -0.697 1.00 94.62 89 LEU A C 1
ATOM 713 O O . LEU A 1 89 ? -3.077 -1.063 -1.926 1.00 94.62 89 LEU A O 1
ATOM 717 N N . ALA A 1 90 ? -2.126 -1.726 -0.000 1.00 95.44 90 ALA A N 1
ATOM 718 C CA . ALA A 1 90 ? -1.110 -2.548 -0.644 1.00 95.44 90 ALA A CA 1
ATOM 719 C C . ALA A 1 90 ? -1.765 -3.664 -1.460 1.00 95.44 90 ALA A C 1
ATOM 721 O O . ALA A 1 90 ? -1.416 -3.855 -2.622 1.00 95.44 90 ALA A O 1
ATOM 722 N N . ARG A 1 91 ? -2.773 -4.342 -0.890 1.00 93.69 91 ARG A N 1
ATOM 723 C CA . ARG A 1 91 ? -3.510 -5.396 -1.588 1.00 93.69 91 ARG A CA 1
ATOM 724 C C . ARG A 1 91 ? -4.174 -4.899 -2.850 1.00 93.69 91 ARG A C 1
ATOM 726 O O . ARG A 1 91 ? -3.972 -5.515 -3.889 1.00 93.69 91 ARG A O 1
ATOM 733 N N . HIS A 1 92 ? -4.935 -3.815 -2.790 1.00 95.00 92 HIS A N 1
ATOM 734 C CA . HIS A 1 92 ? -5.543 -3.238 -3.986 1.00 95.00 92 HIS A CA 1
ATOM 735 C C . HIS A 1 92 ? -4.487 -2.853 -5.028 1.00 95.00 92 HIS A C 1
ATOM 737 O O . HIS A 1 92 ? -4.654 -3.157 -6.205 1.00 95.00 92 HIS A O 1
ATOM 743 N N . PHE A 1 93 ? -3.352 -2.301 -4.591 1.00 96.69 93 PHE A N 1
ATOM 744 C CA . PHE A 1 93 ? -2.259 -1.932 -5.481 1.00 96.69 93 PHE A CA 1
ATOM 745 C C . PHE A 1 93 ? -1.654 -3.136 -6.217 1.00 96.69 93 PHE A C 1
ATOM 747 O O . PHE A 1 93 ? -1.568 -3.116 -7.441 1.00 96.69 93 PHE A O 1
ATOM 754 N N . TYR A 1 94 ? -1.248 -4.194 -5.508 1.00 95.50 94 TYR A N 1
ATOM 755 C CA . TYR A 1 94 ? -0.629 -5.359 -6.153 1.00 95.50 94 TYR A CA 1
ATOM 756 C C . TYR A 1 94 ? -1.645 -6.335 -6.774 1.00 95.50 94 TYR A C 1
ATOM 758 O O . TYR A 1 94 ? -1.231 -7.257 -7.470 1.00 95.50 94 TYR A O 1
ATOM 766 N N . SER A 1 95 ? -2.954 -6.156 -6.545 1.00 94.44 95 SER A N 1
ATOM 767 C CA . SER A 1 95 ? -4.015 -6.928 -7.224 1.00 94.44 95 SER A CA 1
ATOM 768 C C . SER A 1 95 ? -4.248 -6.484 -8.660 1.00 94.44 95 SER A C 1
ATOM 770 O O . SER A 1 95 ? -4.752 -7.266 -9.460 1.00 94.44 95 SER A O 1
ATOM 772 N N . GLU A 1 9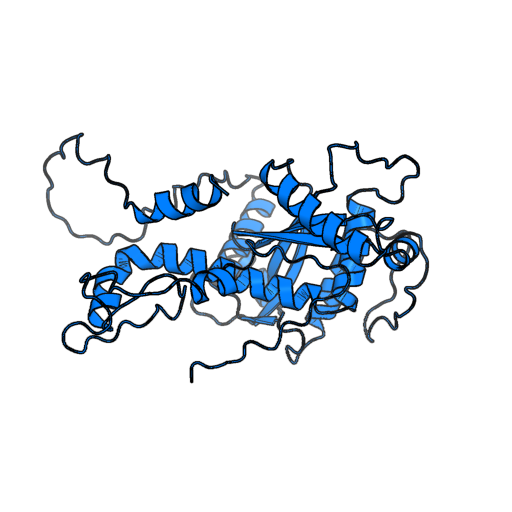6 ? -3.867 -5.256 -8.997 1.00 94.88 96 GLU A N 1
ATOM 773 C CA . GLU A 1 96 ? -3.967 -4.734 -10.352 1.00 94.88 96 GLU A CA 1
ATOM 774 C C . GLU A 1 96 ? -2.769 -5.180 -11.202 1.00 94.88 96 GLU A C 1
ATOM 776 O O . GLU A 1 96 ? -1.640 -4.760 -10.921 1.00 94.88 96 GLU A O 1
ATOM 781 N N . PRO A 1 97 ? -2.974 -5.966 -12.281 1.00 94.44 97 PRO A N 1
ATOM 782 C CA . PRO A 1 97 ? -1.874 -6.486 -13.095 1.00 94.44 97 PRO A CA 1
ATOM 783 C C . PRO A 1 97 ? -0.965 -5.388 -13.658 1.00 94.44 97 PRO A C 1
ATOM 785 O O . PRO A 1 97 ? 0.257 -5.534 -13.660 1.00 94.44 97 PRO A O 1
ATOM 788 N N . PHE A 1 98 ? -1.550 -4.260 -14.080 1.00 94.50 98 PHE A N 1
ATOM 789 C CA . PHE A 1 98 ? -0.803 -3.106 -14.582 1.00 94.50 98 PHE A CA 1
ATOM 790 C C . PHE A 1 98 ? 0.108 -2.505 -13.500 1.00 94.50 98 PHE A C 1
ATOM 792 O O . PHE A 1 98 ? 1.299 -2.293 -13.734 1.00 94.50 98 PHE A O 1
ATOM 799 N N . LEU A 1 99 ? -0.431 -2.259 -12.302 1.00 96.25 99 LEU A N 1
ATOM 800 C CA . LEU A 1 99 ? 0.318 -1.663 -11.195 1.00 96.25 99 LEU A CA 1
ATOM 801 C C . LEU A 1 99 ? 1.412 -2.602 -10.682 1.00 96.25 99 LEU A C 1
ATOM 803 O O . LEU A 1 99 ? 2.545 -2.163 -10.480 1.00 96.25 99 LEU A O 1
ATOM 807 N N . LEU A 1 100 ? 1.110 -3.895 -10.536 1.00 96.62 100 LEU A N 1
ATOM 808 C CA . LEU A 1 100 ? 2.085 -4.903 -10.128 1.00 96.62 100 LEU A CA 1
ATOM 809 C C . LEU A 1 100 ? 3.222 -5.046 -11.149 1.00 96.62 100 LEU A C 1
ATOM 811 O O . LEU A 1 100 ? 4.389 -5.116 -10.760 1.00 96.62 100 LEU A O 1
ATOM 815 N N . HIS A 1 101 ? 2.909 -5.051 -12.449 1.00 96.00 101 HIS A N 1
ATOM 816 C CA . HIS A 1 101 ? 3.923 -5.106 -13.505 1.00 96.00 101 HIS A CA 1
ATOM 817 C C . HIS A 1 101 ? 4.891 -3.927 -13.414 1.00 96.00 101 HIS A C 1
ATOM 819 O O . HIS A 1 101 ? 6.105 -4.117 -13.347 1.00 96.00 101 HIS A O 1
ATOM 825 N N . TYR A 1 102 ? 4.371 -2.703 -13.336 1.00 96.56 102 TYR A N 1
ATOM 826 C CA . TYR A 1 102 ? 5.225 -1.520 -13.254 1.00 96.56 102 TYR A CA 1
ATOM 827 C C . TYR A 1 102 ? 5.927 -1.370 -11.904 1.00 96.56 102 TYR A C 1
ATOM 829 O O . TYR A 1 102 ? 7.028 -0.819 -11.860 1.00 96.56 102 TYR A O 1
ATOM 837 N N . LEU A 1 103 ? 5.386 -1.935 -10.822 1.00 97.75 103 LEU A N 1
ATOM 838 C CA . LEU A 1 103 ? 6.146 -2.096 -9.587 1.00 97.75 103 LEU A CA 1
ATOM 839 C C . LEU A 1 103 ? 7.358 -3.005 -9.811 1.00 97.75 103 LEU A C 1
ATOM 841 O O . LEU A 1 103 ? 8.466 -2.590 -9.495 1.00 97.75 103 LEU A O 1
ATOM 845 N N . ARG A 1 104 ? 7.195 -4.188 -10.422 1.00 97.75 104 ARG A N 1
ATOM 846 C CA . ARG A 1 104 ? 8.321 -5.092 -10.743 1.00 97.75 104 ARG A CA 1
ATOM 847 C C . ARG A 1 104 ? 9.395 -4.393 -11.582 1.00 97.75 104 ARG A C 1
ATOM 849 O O . ARG A 1 104 ? 10.578 -4.508 -11.269 1.00 97.75 104 ARG A O 1
ATOM 856 N N . VAL A 1 105 ? 8.995 -3.612 -12.589 1.00 97.38 105 VAL A N 1
ATOM 857 C CA . VAL A 1 105 ? 9.921 -2.793 -13.396 1.00 97.38 105 VAL A CA 1
ATOM 858 C C . VAL A 1 105 ? 10.659 -1.772 -12.524 1.00 97.38 105 VAL A C 1
ATOM 860 O O . VAL A 1 105 ? 11.882 -1.667 -12.601 1.00 97.38 105 VAL A O 1
ATOM 863 N N . ALA A 1 106 ? 9.950 -1.050 -11.653 1.00 97.94 106 ALA A N 1
ATOM 864 C CA . ALA A 1 106 ? 10.571 -0.093 -10.742 1.00 97.94 106 ALA A CA 1
ATOM 865 C C . ALA A 1 106 ? 11.565 -0.768 -9.778 1.00 97.94 106 ALA A C 1
ATOM 867 O O . ALA A 1 106 ? 12.637 -0.213 -9.537 1.00 97.94 106 ALA A O 1
ATOM 868 N N . LEU A 1 107 ? 11.256 -1.973 -9.282 1.00 97.62 107 LEU A N 1
ATOM 869 C CA . LEU A 1 107 ? 12.155 -2.779 -8.447 1.00 97.62 107 LEU A CA 1
ATOM 870 C C . LEU A 1 107 ? 13.431 -3.166 -9.203 1.00 97.62 107 LEU A C 1
ATOM 872 O O . LEU A 1 107 ? 14.525 -2.967 -8.677 1.00 97.62 107 LEU A O 1
ATOM 876 N N . ILE A 1 108 ? 13.305 -3.650 -10.445 1.00 97.31 108 ILE A N 1
ATOM 877 C CA . ILE A 1 108 ? 14.444 -3.992 -11.313 1.00 97.31 108 ILE A CA 1
ATOM 878 C C . ILE A 1 108 ? 15.391 -2.802 -11.469 1.00 97.31 108 ILE A C 1
ATOM 880 O O . ILE A 1 108 ? 16.596 -2.936 -11.248 1.00 97.31 108 ILE A O 1
ATOM 884 N N . LEU A 1 109 ? 14.843 -1.640 -11.834 1.00 96.88 109 LEU A N 1
ATOM 885 C CA . LEU A 1 109 ? 15.623 -0.428 -12.075 1.00 96.88 109 LEU A CA 1
ATOM 886 C C . LEU A 1 109 ? 16.269 0.083 -10.785 1.00 96.88 109 LEU A C 1
ATOM 888 O O . LEU A 1 109 ? 17.444 0.440 -10.776 1.00 96.88 109 LEU A O 1
ATOM 892 N N . LYS A 1 110 ? 15.517 0.090 -9.679 1.00 96.31 110 LYS A N 1
ATOM 893 C CA . LYS A 1 110 ? 15.981 0.630 -8.400 1.00 96.31 110 LYS A CA 1
ATOM 894 C C . LYS A 1 110 ? 17.073 -0.221 -7.753 1.00 96.31 110 LYS A C 1
ATOM 896 O O . LYS A 1 110 ? 17.978 0.337 -7.139 1.00 96.31 110 LYS A O 1
ATOM 901 N N . LEU A 1 111 ? 16.990 -1.541 -7.898 1.00 94.69 111 LEU A N 1
ATOM 902 C CA . LEU A 1 111 ? 17.951 -2.497 -7.343 1.00 94.69 111 LEU A CA 1
ATOM 903 C C . LEU A 1 111 ? 19.086 -2.845 -8.319 1.00 94.69 111 LEU A C 1
ATOM 905 O O . LEU A 1 111 ? 19.977 -3.612 -7.964 1.00 94.69 111 LEU A O 1
ATOM 909 N N . GLY A 1 112 ? 19.068 -2.303 -9.542 1.00 95.12 112 GLY A N 1
ATOM 910 C CA . GLY A 1 112 ? 20.101 -2.559 -10.546 1.00 95.12 112 GLY A CA 1
ATOM 911 C C . GLY A 1 112 ? 20.126 -4.005 -11.050 1.00 95.12 112 GLY A C 1
ATOM 912 O O . GLY A 1 112 ? 21.186 -4.496 -11.435 1.00 95.12 112 GLY A O 1
ATOM 913 N N . LEU A 1 113 ? 18.973 -4.687 -11.078 1.00 95.06 113 LEU A N 1
ATOM 914 C CA . LEU A 1 113 ? 18.882 -6.114 -11.432 1.00 95.06 113 LEU A CA 1
ATOM 915 C C . LEU A 1 113 ? 19.182 -6.396 -12.914 1.00 95.06 113 LEU A C 1
ATOM 917 O O . LEU A 1 113 ? 19.324 -7.549 -13.304 1.00 95.06 113 LEU A O 1
ATOM 921 N N . LEU A 1 114 ? 19.267 -5.358 -13.754 1.00 95.62 114 LEU A N 1
ATOM 922 C CA . LEU A 1 114 ? 19.700 -5.483 -15.150 1.00 95.62 114 LEU A CA 1
ATOM 923 C C . LEU A 1 114 ? 21.207 -5.707 -15.292 1.00 95.62 114 LEU A C 1
ATOM 925 O O . LEU A 1 114 ? 21.651 -6.111 -16.367 1.00 95.62 114 LEU A O 1
ATOM 929 N N . SER A 1 115 ? 21.996 -5.415 -14.254 1.00 93.50 115 SER A N 1
ATOM 930 C CA . SER A 1 115 ? 23.442 -5.578 -14.341 1.00 93.50 115 SER A CA 1
ATOM 931 C C . SER A 1 115 ? 23.799 -7.062 -14.476 1.00 93.50 115 SER A C 1
ATOM 933 O O . SER A 1 115 ? 23.406 -7.849 -13.615 1.00 93.50 115 SER A O 1
ATOM 935 N N . PRO A 1 116 ? 24.619 -7.463 -15.468 1.00 87.69 116 PRO A N 1
ATOM 936 C CA . PRO A 1 116 ? 25.155 -8.825 -15.550 1.00 87.69 116 PRO A CA 1
ATOM 937 C C . PRO A 1 116 ? 25.956 -9.226 -14.304 1.00 87.69 116 PRO A C 1
ATOM 939 O O . PRO A 1 116 ? 26.126 -10.407 -14.024 1.00 87.69 116 PRO A O 1
ATOM 942 N N . SER A 1 117 ? 26.458 -8.236 -13.559 1.00 85.81 117 SER A N 1
ATOM 943 C CA . SER A 1 117 ? 27.189 -8.433 -12.308 1.00 85.81 117 SER A CA 1
ATOM 944 C C . SER A 1 117 ? 26.282 -8.593 -11.086 1.00 85.81 117 SER A C 1
ATOM 946 O O . SER A 1 117 ? 26.797 -8.711 -9.974 1.00 85.81 117 SER A O 1
ATOM 948 N N . TYR A 1 118 ? 24.956 -8.525 -11.245 1.00 84.12 118 TYR A N 1
ATOM 949 C CA . TYR A 1 118 ? 24.038 -8.717 -10.132 1.00 84.12 118 TYR A CA 1
ATOM 950 C C . TYR A 1 118 ? 24.015 -10.197 -9.742 1.00 84.12 118 TYR A C 1
ATOM 952 O O . TYR A 1 118 ? 23.326 -11.019 -10.342 1.00 84.12 118 TYR A O 1
ATOM 960 N N . LEU A 1 119 ? 24.790 -10.526 -8.715 1.00 77.19 119 LEU A N 1
ATOM 961 C CA . LEU A 1 119 ? 24.739 -11.798 -8.014 1.00 77.19 119 LEU A CA 1
ATOM 962 C C . LEU A 1 119 ? 24.444 -11.471 -6.551 1.00 77.19 119 LEU A C 1
ATOM 964 O O . LEU A 1 119 ? 25.343 -10.981 -5.859 1.00 77.19 119 LEU A O 1
ATOM 968 N N . PRO A 1 120 ? 23.202 -11.665 -6.070 1.00 75.06 120 PRO A N 1
ATOM 969 C CA . PRO A 1 120 ? 22.952 -11.520 -4.650 1.00 75.06 120 PRO A CA 1
ATOM 970 C C . PRO A 1 120 ? 23.802 -12.577 -3.926 1.00 75.06 120 PRO A C 1
ATOM 972 O O . PRO A 1 120 ? 23.829 -13.735 -4.359 1.00 75.06 120 PRO A O 1
ATOM 975 N N . PRO A 1 121 ? 24.539 -12.206 -2.866 1.00 76.06 121 PRO A N 1
ATOM 976 C CA . PRO A 1 121 ? 25.214 -13.180 -2.017 1.00 76.06 121 PRO A CA 1
ATOM 977 C C . PRO A 1 121 ? 24.248 -14.283 -1.573 1.00 76.06 121 PRO A C 1
ATOM 979 O O . PRO A 1 121 ? 23.064 -14.022 -1.381 1.00 76.06 121 PRO A O 1
ATOM 982 N N . ALA A 1 122 ? 24.737 -15.513 -1.392 1.00 72.69 122 ALA A N 1
ATOM 983 C CA . ALA A 1 122 ? 23.890 -16.669 -1.065 1.00 72.69 122 ALA A CA 1
ATOM 984 C C . ALA A 1 122 ? 23.075 -16.501 0.238 1.00 72.69 122 ALA A C 1
ATOM 986 O O . ALA A 1 122 ? 22.087 -17.201 0.454 1.00 72.69 122 ALA A O 1
ATOM 987 N N . ASP A 1 123 ? 23.496 -15.584 1.107 1.00 77.50 123 ASP A N 1
ATOM 988 C CA . ASP A 1 123 ? 22.886 -15.230 2.386 1.00 77.50 123 ASP A CA 1
ATOM 989 C C . ASP A 1 123 ? 22.084 -13.918 2.350 1.00 77.50 123 ASP A C 1
ATOM 991 O O . ASP A 1 123 ? 21.492 -13.540 3.363 1.00 77.50 123 ASP A O 1
ATOM 995 N N . ARG A 1 124 ? 22.025 -13.236 1.201 1.00 84.31 124 ARG A N 1
ATOM 996 C CA . ARG A 1 124 ? 21.296 -11.978 1.030 1.00 84.31 124 ARG A CA 1
ATOM 997 C C . ARG A 1 124 ? 20.184 -12.115 0.009 1.00 84.31 124 ARG A C 1
ATOM 999 O O . ARG A 1 124 ? 20.289 -12.807 -0.998 1.00 84.31 124 ARG A O 1
ATOM 1006 N N . PHE A 1 125 ? 19.118 -11.376 0.255 1.00 89.12 125 PHE A N 1
ATOM 1007 C CA . PHE A 1 125 ? 18.022 -11.196 -0.680 1.00 89.12 125 PHE A CA 1
ATOM 1008 C C . PHE A 1 125 ? 17.812 -9.698 -0.901 1.00 89.12 125 PHE A C 1
ATOM 1010 O O . PHE A 1 125 ? 18.046 -8.904 0.013 1.00 89.12 125 PHE A O 1
ATOM 1017 N N . PRO A 1 126 ? 17.396 -9.282 -2.106 1.00 92.62 126 PRO A N 1
ATOM 1018 C CA . PRO A 1 126 ? 17.047 -7.893 -2.343 1.00 92.62 126 PRO A CA 1
ATOM 1019 C C . PRO A 1 126 ? 15.831 -7.506 -1.498 1.00 92.62 126 PRO A C 1
ATOM 1021 O O . PRO A 1 126 ? 14.816 -8.207 -1.518 1.00 92.62 126 PRO A O 1
ATOM 1024 N N . SER A 1 127 ? 15.919 -6.375 -0.800 1.00 93.56 127 SER A N 1
ATOM 1025 C CA . SER A 1 127 ? 14.791 -5.782 -0.084 1.00 93.56 127 SER A CA 1
ATOM 1026 C C . SER A 1 127 ? 14.630 -4.300 -0.397 1.00 93.56 127 SER A C 1
ATOM 1028 O O . SER A 1 127 ? 15.579 -3.626 -0.815 1.00 93.56 127 SER A O 1
ATOM 1030 N N . ILE A 1 128 ? 13.408 -3.793 -0.241 1.00 95.50 128 ILE A N 1
ATOM 1031 C CA . ILE A 1 128 ? 13.107 -2.390 -0.489 1.00 95.50 128 ILE A CA 1
ATOM 1032 C C . ILE A 1 128 ? 11.859 -1.921 0.255 1.00 95.50 128 ILE A C 1
ATOM 1034 O O . ILE A 1 128 ? 10.925 -2.698 0.445 1.00 95.50 128 ILE A O 1
ATOM 1038 N N . ILE A 1 129 ? 11.791 -0.622 0.563 1.00 95.69 129 ILE A N 1
ATOM 1039 C CA . ILE A 1 129 ? 10.561 -0.003 1.065 1.00 95.69 129 ILE A CA 1
ATOM 1040 C C . ILE A 1 129 ? 9.803 0.650 -0.089 1.00 95.69 129 ILE A C 1
ATOM 1042 O O . ILE A 1 129 ? 10.336 1.507 -0.805 1.00 95.69 129 ILE A O 1
ATOM 1046 N N . VAL A 1 130 ? 8.527 0.290 -0.213 1.00 97.25 130 VAL A N 1
ATOM 1047 C CA . VAL A 1 130 ? 7.545 0.947 -1.076 1.00 97.25 130 VAL A CA 1
ATOM 1048 C C . VAL A 1 130 ? 6.656 1.834 -0.208 1.00 97.25 130 VAL A C 1
ATOM 1050 O O . VAL A 1 130 ? 5.801 1.363 0.536 1.00 97.25 130 VAL A O 1
ATOM 1053 N N . HIS A 1 131 ? 6.851 3.145 -0.299 1.00 96.50 131 HIS A N 1
ATOM 1054 C CA . HIS A 1 131 ? 6.082 4.129 0.455 1.00 96.50 131 HIS A CA 1
ATOM 1055 C C . HIS A 1 131 ? 4.743 4.392 -0.217 1.00 96.50 131 HIS A C 1
ATOM 1057 O O . HIS A 1 131 ? 4.697 4.806 -1.375 1.00 96.50 131 HIS A O 1
ATOM 1063 N N . LEU A 1 132 ? 3.666 4.206 0.534 1.00 96.88 132 LEU A N 1
ATOM 1064 C CA . LEU A 1 132 ? 2.304 4.524 0.140 1.00 96.88 132 LEU A CA 1
ATOM 1065 C C . LEU A 1 132 ? 1.915 5.880 0.735 1.00 96.88 132 LEU A C 1
ATOM 1067 O O . LEU A 1 132 ? 2.001 6.100 1.948 1.00 96.88 132 LEU A O 1
ATOM 1071 N N . HIS A 1 133 ? 1.471 6.806 -0.110 1.00 96.00 133 HIS A N 1
ATOM 1072 C CA . HIS A 1 133 ? 1.048 8.141 0.310 1.00 96.00 133 HIS A CA 1
ATOM 1073 C C . HIS A 1 133 ? -0.278 8.515 -0.337 1.00 96.00 133 HIS A C 1
ATOM 1075 O O . HIS A 1 133 ? -0.503 8.220 -1.501 1.00 96.00 133 HIS A O 1
ATOM 1081 N N . MET A 1 134 ? -1.151 9.212 0.385 1.00 97.06 134 MET A N 1
ATOM 1082 C CA . MET A 1 134 ? -2.339 9.810 -0.225 1.00 97.06 134 MET A CA 1
ATOM 1083 C C . MET A 1 134 ? -2.037 11.253 -0.614 1.00 97.06 134 MET A C 1
ATOM 1085 O O . MET A 1 134 ? -1.589 12.028 0.231 1.00 97.06 134 MET A O 1
ATOM 1089 N N . HIS A 1 135 ? -2.314 11.617 -1.864 1.00 96.56 135 HIS A N 1
ATOM 1090 C CA . HIS A 1 135 ? -2.239 12.997 -2.344 1.00 96.56 135 HIS A CA 1
ATOM 1091 C C . HIS A 1 135 ? -3.623 13.504 -2.773 1.00 96.56 135 HIS A C 1
ATOM 1093 O O . HIS A 1 135 ? -4.421 12.718 -3.285 1.00 96.56 135 HIS A O 1
ATOM 1099 N N . PRO A 1 136 ? -3.926 14.803 -2.607 1.00 97.56 136 PRO A N 1
ATOM 1100 C CA . PRO A 1 136 ? -5.158 15.404 -3.079 1.00 97.56 136 PRO A CA 1
ATOM 1101 C C . PRO A 1 136 ? -5.284 15.249 -4.587 1.00 97.56 136 PRO A C 1
ATOM 1103 O O . PRO A 1 136 ? -4.303 15.342 -5.324 1.00 97.56 136 PRO A O 1
ATOM 1106 N N . THR A 1 137 ? -6.507 15.056 -5.062 1.00 96.31 137 THR A N 1
ATOM 1107 C CA . THR A 1 137 ? -6.777 15.024 -6.505 1.00 96.31 137 THR A CA 1
ATOM 1108 C C . THR A 1 137 ? -6.647 16.418 -7.127 1.00 96.31 137 THR A C 1
ATOM 1110 O O . THR A 1 137 ? -6.233 16.542 -8.277 1.00 96.31 137 THR A O 1
ATOM 1113 N N . SER A 1 138 ? -6.946 17.473 -6.359 1.00 96.62 138 SER A N 1
ATOM 1114 C CA . SER A 1 138 ? -6.830 18.868 -6.798 1.00 96.62 138 SER A CA 1
ATOM 1115 C C . SER A 1 138 ? -5.491 19.488 -6.397 1.00 96.62 138 SER A C 1
ATOM 1117 O O . SER A 1 138 ? -5.092 19.427 -5.231 1.00 96.62 138 SER A O 1
ATOM 1119 N N . GLN A 1 139 ? -4.853 20.173 -7.349 1.00 96.19 139 GLN A N 1
ATOM 1120 C CA . GLN A 1 139 ? -3.652 20.975 -7.108 1.00 96.19 139 GLN A CA 1
ATOM 1121 C C . GLN A 1 139 ? -3.915 22.120 -6.117 1.00 96.19 139 GLN A C 1
ATOM 1123 O O . GLN A 1 139 ? -3.038 22.465 -5.330 1.00 96.19 139 GLN A O 1
ATOM 1128 N N . GLU A 1 140 ? -5.121 22.691 -6.111 1.00 97.81 140 GLU A N 1
ATOM 1129 C CA . GLU A 1 140 ? -5.494 23.751 -5.169 1.00 97.81 140 GLU A CA 1
ATOM 1130 C C . GLU A 1 140 ? -5.475 23.243 -3.725 1.00 97.81 140 GLU A C 1
ATOM 1132 O O . GLU A 1 140 ? -4.875 23.880 -2.860 1.00 97.81 140 GLU A O 1
ATOM 1137 N N . HIS A 1 141 ? -6.050 22.062 -3.471 1.00 97.75 141 HIS A N 1
ATOM 1138 C CA . HIS A 1 141 ? -6.006 21.443 -2.147 1.00 97.75 141 HIS A CA 1
ATOM 1139 C C . HIS A 1 141 ? -4.576 21.082 -1.737 1.00 97.75 141 HIS A C 1
ATOM 1141 O O . HIS A 1 141 ? -4.196 21.291 -0.587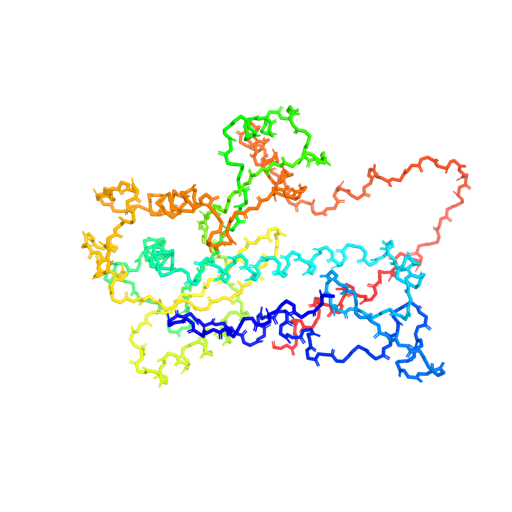 1.00 97.75 141 HIS A O 1
ATOM 1147 N N . GLU A 1 142 ? -3.764 20.572 -2.665 1.00 96.75 142 GLU A N 1
ATOM 1148 C CA . GLU A 1 142 ? -2.355 20.278 -2.396 1.00 96.75 142 GLU A CA 1
ATOM 1149 C C . GLU A 1 142 ? -1.587 21.539 -1.976 1.00 96.75 142 GLU A C 1
ATOM 1151 O O . GLU A 1 142 ? -0.968 21.561 -0.910 1.00 96.75 142 GLU A O 1
ATOM 1156 N N . MET A 1 143 ? -1.706 22.625 -2.744 1.00 97.12 143 MET A N 1
ATOM 1157 C CA . MET A 1 143 ? -1.080 23.908 -2.412 1.00 97.12 143 MET A CA 1
ATOM 1158 C C . MET A 1 143 ? -1.659 24.525 -1.134 1.00 97.12 143 MET A C 1
ATOM 1160 O O . MET A 1 143 ? -0.925 25.135 -0.351 1.00 97.12 143 MET A O 1
ATOM 1164 N N . GLY A 1 144 ? -2.959 24.360 -0.892 1.00 97.62 144 GLY A N 1
ATOM 1165 C CA . GLY A 1 144 ? -3.634 24.812 0.320 1.00 97.62 144 GLY A CA 1
ATOM 1166 C C . GLY A 1 144 ? -3.089 24.127 1.570 1.00 97.62 144 GLY A C 1
ATOM 1167 O O . GLY A 1 144 ? -2.777 24.807 2.547 1.00 97.62 144 GLY A O 1
ATOM 1168 N N . ILE A 1 145 ? -2.885 22.807 1.518 1.00 96.75 145 ILE A N 1
ATOM 1169 C CA . ILE A 1 145 ? -2.260 22.046 2.607 1.00 96.75 145 ILE A CA 1
ATOM 1170 C C . ILE A 1 145 ? -0.797 22.470 2.772 1.00 96.75 145 ILE A C 1
ATOM 1172 O O . ILE A 1 145 ? -0.381 22.777 3.884 1.00 96.75 145 ILE A O 1
ATOM 1176 N N . TYR A 1 146 ? -0.012 22.538 1.693 1.00 96.31 146 TYR A N 1
ATOM 1177 C CA . TYR A 1 146 ? 1.414 22.888 1.772 1.00 96.31 146 TYR A CA 1
ATOM 1178 C C . TYR A 1 146 ? 1.664 24.294 2.326 1.00 96.31 146 TYR A C 1
ATOM 1180 O O . TYR A 1 146 ? 2.604 24.492 3.095 1.00 96.31 146 TYR A O 1
ATOM 1188 N N . SER A 1 147 ? 0.810 25.258 1.980 1.00 96.06 147 SER A N 1
ATOM 1189 C CA . SER A 1 147 ? 0.897 26.636 2.479 1.00 96.06 147 SER A CA 1
ATOM 1190 C C . SER A 1 147 ? 0.271 26.840 3.863 1.00 96.06 147 SER A C 1
ATOM 1192 O O . SER A 1 147 ? 0.352 27.941 4.401 1.00 96.06 147 SER A O 1
ATOM 1194 N N . GLY A 1 148 ? -0.366 25.814 4.440 1.00 95.69 148 GLY A N 1
ATOM 1195 C CA . GLY A 1 148 ? -1.085 25.920 5.712 1.00 95.69 148 GLY A CA 1
ATOM 1196 C C . GLY A 1 148 ? -2.406 26.696 5.633 1.00 95.69 148 GLY A C 1
ATOM 1197 O O . GLY A 1 148 ? -3.000 26.977 6.669 1.00 95.69 148 GLY A O 1
ATOM 1198 N N . LYS A 1 149 ? -2.882 27.041 4.427 1.00 97.31 149 LYS A N 1
ATOM 1199 C CA . LYS A 1 149 ? -4.209 27.650 4.216 1.00 97.31 149 LYS A CA 1
ATOM 1200 C C . LYS A 1 149 ? -5.342 26.673 4.529 1.00 97.31 149 LYS A C 1
ATOM 1202 O O . LYS A 1 149 ? -6.400 27.095 4.982 1.00 97.31 149 LYS A O 1
ATOM 1207 N N . ILE A 1 150 ? -5.115 25.385 4.280 1.00 97.12 150 ILE A N 1
ATOM 1208 C CA . ILE A 1 150 ? -6.004 24.297 4.682 1.00 97.12 150 ILE A CA 1
ATOM 1209 C C . ILE A 1 150 ? -5.455 23.691 5.968 1.00 97.12 150 ILE A C 1
ATOM 1211 O O . ILE A 1 150 ? -4.318 23.214 6.004 1.00 97.12 150 ILE A O 1
ATOM 1215 N N . ASP A 1 151 ? -6.282 23.66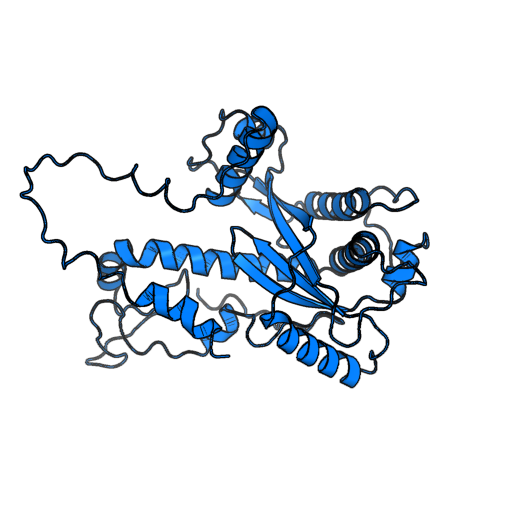9 7.012 1.00 96.31 151 ASP A N 1
ATOM 1216 C CA . ASP A 1 151 ? -5.915 23.067 8.289 1.00 96.31 151 ASP A CA 1
ATOM 1217 C C . ASP A 1 151 ? -5.767 21.540 8.152 1.00 96.31 151 ASP A C 1
ATOM 1219 O O . ASP A 1 151 ? -6.724 20.800 7.880 1.00 96.31 151 ASP A O 1
ATOM 1223 N N . ALA A 1 152 ? -4.549 21.050 8.392 1.00 94.56 152 ALA A N 1
ATOM 1224 C CA . ALA A 1 152 ? -4.234 19.628 8.367 1.00 94.56 152 ALA A CA 1
ATOM 1225 C C . ALA A 1 152 ? -4.992 18.828 9.445 1.00 94.56 152 ALA A C 1
ATOM 1227 O O . ALA A 1 152 ? -5.260 17.638 9.251 1.00 94.56 152 ALA A O 1
ATOM 1228 N N . LEU A 1 153 ? -5.385 19.473 10.548 1.00 95.25 153 LEU A N 1
ATOM 1229 C CA . LEU A 1 153 ? -6.217 18.896 11.608 1.00 95.25 153 LEU A CA 1
ATOM 1230 C C . LEU A 1 153 ? -7.719 19.101 11.369 1.00 95.25 153 LEU A C 1
ATOM 1232 O O . LEU A 1 153 ? -8.543 18.490 12.056 1.00 95.25 153 LEU A O 1
ATOM 1236 N N . GLY A 1 154 ? -8.078 19.894 10.358 1.00 92.56 154 GLY A N 1
ATOM 1237 C CA . GLY A 1 154 ? -9.451 20.231 10.020 1.00 92.56 154 GLY A CA 1
ATOM 1238 C C . GLY A 1 154 ? -10.285 19.018 9.599 1.00 92.56 154 GLY A C 1
ATOM 1239 O O . GLY A 1 154 ? -9.773 17.947 9.261 1.00 92.56 154 GLY A O 1
ATOM 1240 N N . LYS A 1 155 ? -11.609 19.191 9.578 1.00 94.75 155 LYS A N 1
ATOM 1241 C CA . LYS A 1 155 ? -12.576 18.142 9.189 1.00 94.75 155 LYS A CA 1
ATOM 1242 C C . LYS A 1 155 ? -12.975 18.183 7.713 1.00 94.75 155 LYS A C 1
ATOM 1244 O O . LYS A 1 155 ? -13.849 17.424 7.303 1.00 94.75 155 LYS A O 1
ATOM 1249 N N . GLU A 1 156 ? -12.367 19.076 6.939 1.00 95.94 156 GLU A N 1
ATOM 1250 C CA . GLU A 1 156 ? -12.614 19.195 5.507 1.00 95.94 156 GLU A CA 1
ATOM 1251 C C . GLU A 1 156 ? -12.335 17.868 4.794 1.00 95.94 156 GLU A C 1
ATOM 1253 O O . GLU A 1 156 ? -11.296 17.234 5.027 1.00 95.94 156 GLU A O 1
ATOM 1258 N N . LYS A 1 157 ? -13.292 17.456 3.955 1.00 97.50 157 LYS A N 1
ATOM 1259 C CA . LYS A 1 157 ? -13.189 16.272 3.106 1.00 97.50 157 LYS A CA 1
ATOM 1260 C C . LYS A 1 157 ? -12.460 16.653 1.831 1.00 97.50 157 LYS A C 1
ATOM 1262 O O . LYS A 1 157 ? -12.976 17.425 1.031 1.00 97.50 157 LYS A O 1
ATOM 1267 N N . ILE A 1 158 ? -11.265 16.104 1.667 1.00 97.94 158 ILE A N 1
ATOM 1268 C CA . ILE A 1 158 ? -10.402 16.385 0.525 1.00 97.94 158 ILE A CA 1
ATOM 1269 C C . ILE A 1 158 ? -10.223 15.076 -0.232 1.00 97.94 158 ILE A C 1
ATOM 1271 O O . ILE A 1 158 ? -9.543 14.193 0.294 1.00 97.94 158 ILE A O 1
ATOM 1275 N N . PRO A 1 159 ? -10.796 14.931 -1.438 1.00 97.69 159 PRO A N 1
ATOM 1276 C CA . PRO A 1 159 ? -10.588 13.744 -2.251 1.00 97.69 159 PRO A CA 1
ATOM 1277 C C . PRO A 1 159 ? -9.106 13.554 -2.562 1.00 97.69 159 PRO A C 1
ATOM 1279 O O . PRO A 1 159 ? -8.405 14.520 -2.892 1.00 97.69 159 PRO A O 1
ATOM 1282 N N . GLY A 1 160 ? -8.635 12.315 -2.484 1.00 97.25 160 GLY A N 1
ATOM 1283 C CA . GLY A 1 160 ? -7.271 11.967 -2.834 1.00 97.25 160 GLY A CA 1
ATOM 1284 C C . GLY A 1 160 ? -7.123 10.597 -3.461 1.00 97.25 160 GLY A C 1
ATOM 1285 O O . GLY A 1 160 ? -8.051 9.795 -3.517 1.00 97.25 160 GLY A O 1
ATOM 1286 N N . HIS A 1 161 ? -5.908 10.350 -3.921 1.00 97.69 161 HIS A N 1
ATOM 1287 C CA . HIS A 1 161 ? -5.491 9.143 -4.614 1.00 97.69 161 HIS A CA 1
ATOM 1288 C C . HIS A 1 161 ? -4.147 8.673 -4.059 1.00 97.69 161 HIS A C 1
ATOM 1290 O O . HIS A 1 161 ? -3.355 9.469 -3.539 1.00 97.69 161 HIS A O 1
ATOM 1296 N N . LEU A 1 162 ? -3.899 7.372 -4.163 1.00 97.81 162 LEU A N 1
ATOM 1297 C CA . LEU A 1 162 ? -2.631 6.777 -3.778 1.00 97.81 162 LEU A CA 1
ATOM 1298 C C . LEU A 1 162 ? -1.508 7.221 -4.732 1.00 97.81 162 LEU A C 1
ATOM 1300 O O . LEU A 1 162 ? -1.638 7.170 -5.954 1.00 97.81 162 LEU A O 1
ATOM 1304 N N . THR A 1 163 ? -0.370 7.597 -4.162 1.00 97.12 163 THR A N 1
ATOM 1305 C CA . THR A 1 163 ? 0.918 7.734 -4.837 1.00 97.12 163 THR A CA 1
ATOM 1306 C C . THR A 1 163 ? 1.928 6.796 -4.191 1.00 97.12 163 THR A C 1
ATOM 1308 O O . THR A 1 163 ? 1.798 6.414 -3.024 1.00 97.12 163 THR A O 1
ATOM 1311 N N . VAL A 1 164 ? 2.931 6.400 -4.975 1.00 97.56 164 VAL A N 1
ATOM 1312 C CA . VAL A 1 164 ? 3.921 5.405 -4.567 1.00 97.56 164 VAL A CA 1
ATOM 1313 C C . VAL A 1 164 ? 5.328 5.966 -4.721 1.00 97.56 164 VAL A C 1
ATOM 1315 O O . VAL A 1 164 ? 5.665 6.556 -5.747 1.00 97.56 164 VAL A O 1
ATOM 1318 N N . GLY A 1 165 ? 6.148 5.782 -3.691 1.00 96.88 165 GLY A N 1
ATOM 1319 C CA . GLY A 1 165 ? 7.580 6.065 -3.698 1.00 96.88 165 GLY A CA 1
ATOM 1320 C C . GLY A 1 165 ? 8.383 4.814 -3.359 1.00 96.88 165 GLY A C 1
ATOM 1321 O O . GLY A 1 165 ? 7.854 3.879 -2.770 1.00 96.88 165 GLY A O 1
ATOM 1322 N N . ILE A 1 166 ? 9.668 4.791 -3.711 1.00 96.94 166 ILE A N 1
ATOM 1323 C CA . ILE A 1 166 ? 10.551 3.659 -3.407 1.00 96.94 166 ILE A CA 1
ATOM 1324 C C . ILE A 1 166 ? 11.870 4.169 -2.827 1.00 96.94 166 ILE A C 1
ATOM 1326 O O . ILE A 1 166 ? 12.525 5.039 -3.412 1.00 96.94 166 ILE A O 1
ATOM 1330 N N . SER A 1 167 ? 12.292 3.597 -1.701 1.00 95.12 167 SER A N 1
ATOM 1331 C CA . SER A 1 167 ? 13.597 3.860 -1.091 1.00 95.12 167 SER A CA 1
ATOM 1332 C C . SER A 1 167 ? 14.309 2.565 -0.734 1.00 95.12 167 SER A C 1
ATOM 1334 O O . SER A 1 167 ? 13.672 1.570 -0.407 1.00 95.12 167 SER A O 1
ATOM 1336 N N . ASN A 1 168 ? 15.639 2.608 -0.731 1.00 92.19 168 ASN A N 1
ATOM 1337 C CA . ASN A 1 168 ? 16.433 1.500 -0.211 1.00 92.19 168 ASN A CA 1
ATOM 1338 C C . ASN A 1 168 ? 16.185 1.353 1.294 1.00 92.19 168 ASN A C 1
ATOM 1340 O O . ASN A 1 168 ? 15.881 2.336 1.977 1.00 92.19 168 ASN A O 1
ATOM 1344 N N . GLU A 1 169 ? 16.329 0.134 1.788 1.00 78.62 169 GLU A N 1
ATOM 1345 C CA . GLU A 1 169 ? 16.129 -0.215 3.188 1.00 78.62 169 GLU A CA 1
ATOM 1346 C C . GLU A 1 169 ? 17.450 -0.676 3.827 1.00 78.62 169 GLU A C 1
ATOM 1348 O O . GLU A 1 169 ? 18.295 -1.233 3.121 1.00 78.62 169 GLU A O 1
ATOM 1353 N N . PRO A 1 170 ? 17.661 -0.477 5.140 1.00 67.44 170 PRO A N 1
ATOM 1354 C CA . PRO A 1 170 ? 18.619 -1.284 5.892 1.00 67.44 170 PRO A CA 1
ATOM 1355 C C . PRO A 1 170 ? 18.164 -2.756 6.002 1.00 67.44 170 PRO A C 1
ATOM 1357 O O . PRO A 1 170 ? 16.987 -3.042 6.184 1.00 67.44 170 PRO A O 1
ATOM 1360 N N . GLU A 1 171 ? 19.096 -3.707 5.916 1.00 65.88 171 GLU A N 1
ATOM 1361 C CA . GLU A 1 171 ? 18.795 -5.142 6.056 1.00 65.88 171 GLU A CA 1
ATOM 1362 C C . GLU A 1 171 ? 18.202 -5.462 7.449 1.00 65.88 171 GLU A C 1
ATOM 1364 O O . GLU A 1 171 ? 18.831 -5.189 8.475 1.00 65.88 171 GLU A O 1
ATOM 1369 N N . HIS A 1 172 ? 17.018 -6.091 7.503 1.00 71.25 172 HIS A N 1
ATOM 1370 C CA . HIS A 1 172 ? 16.393 -6.562 8.748 1.00 71.25 172 HIS A CA 1
ATOM 1371 C C . HIS A 1 172 ? 16.412 -8.096 8.855 1.00 71.25 172 HIS A C 1
ATOM 1373 O O . HIS A 1 172 ? 15.940 -8.806 7.967 1.00 71.25 172 HIS A O 1
ATOM 1379 N N . ALA A 1 173 ? 16.870 -8.624 9.997 1.00 70.06 173 ALA A N 1
ATOM 1380 C CA . ALA A 1 173 ? 16.972 -10.070 10.246 1.00 70.06 173 ALA A CA 1
ATOM 1381 C C . ALA A 1 173 ? 15.631 -10.827 10.128 1.00 70.06 173 ALA A C 1
ATOM 1383 O O . ALA A 1 173 ? 15.615 -11.993 9.732 1.00 70.06 173 ALA A O 1
ATOM 1384 N N . MET A 1 174 ? 14.501 -10.171 10.428 1.00 70.50 174 MET A N 1
ATOM 1385 C CA . MET A 1 174 ? 13.166 -10.784 10.347 1.00 70.50 174 MET A CA 1
ATOM 1386 C C . MET A 1 174 ? 12.769 -11.179 8.915 1.00 70.50 174 MET A C 1
ATOM 1388 O O . MET A 1 174 ? 11.980 -12.104 8.738 1.00 70.50 174 MET A O 1
ATOM 1392 N N . MET A 1 175 ? 13.357 -10.560 7.886 1.00 80.44 175 MET A N 1
ATOM 1393 C CA . MET A 1 175 ? 13.012 -10.850 6.492 1.00 80.44 175 MET A CA 1
ATOM 1394 C C . MET A 1 175 ? 13.595 -12.174 5.966 1.00 80.44 175 MET A C 1
ATOM 1396 O O . MET A 1 175 ? 13.127 -12.686 4.952 1.00 80.44 175 MET A O 1
ATOM 1400 N N . VAL A 1 176 ? 14.572 -12.786 6.649 1.00 87.81 176 VAL A N 1
ATOM 1401 C CA . VAL A 1 176 ? 15.188 -14.048 6.188 1.00 87.81 176 VAL A CA 1
ATOM 1402 C C . VAL A 1 176 ? 14.174 -15.195 6.178 1.00 87.81 176 VAL A C 1
ATOM 1404 O O . VAL A 1 176 ? 14.147 -15.995 5.242 1.00 87.81 176 VAL A O 1
ATOM 1407 N N . ARG A 1 177 ? 13.340 -15.297 7.221 1.00 88.19 177 ARG A N 1
ATOM 1408 C CA . ARG A 1 177 ? 12.312 -16.345 7.321 1.00 88.19 177 ARG A CA 1
ATOM 1409 C C . ARG A 1 177 ? 11.252 -16.158 6.238 1.00 88.19 177 ARG A C 1
ATOM 1411 O O . ARG A 1 177 ? 10.996 -17.085 5.475 1.00 88.19 177 ARG A O 1
ATOM 1418 N N . SER A 1 178 ? 10.737 -14.938 6.135 1.00 89.56 178 SER A N 1
ATOM 1419 C CA . SER A 1 178 ? 9.819 -14.476 5.097 1.00 89.56 178 SER A CA 1
ATOM 1420 C C . SER A 1 178 ? 10.286 -14.835 3.686 1.00 89.56 178 SER A C 1
ATOM 1422 O O . SER A 1 178 ? 9.557 -15.450 2.910 1.00 89.56 178 SER A O 1
ATOM 1424 N N . PHE A 1 179 ? 11.542 -14.517 3.369 1.00 92.00 179 PHE A N 1
ATOM 1425 C CA . PHE A 1 179 ? 12.132 -14.817 2.072 1.00 92.00 179 PHE A CA 1
ATOM 1426 C C . PHE A 1 179 ? 12.204 -16.322 1.796 1.00 92.00 179 PHE A C 1
ATOM 1428 O O . PHE A 1 179 ? 11.876 -16.760 0.696 1.00 92.00 179 PHE A O 1
ATOM 1435 N N . LYS A 1 180 ? 12.599 -17.136 2.785 1.00 92.00 180 LYS A N 1
ATOM 1436 C CA . LYS A 1 180 ? 12.657 -18.601 2.637 1.00 92.00 180 LYS A CA 1
ATOM 1437 C C . LYS A 1 180 ? 11.281 -19.210 2.379 1.00 92.00 180 LYS A C 1
ATOM 1439 O O . LYS A 1 180 ? 11.177 -20.133 1.575 1.00 92.00 180 LYS A O 1
ATOM 1444 N N . GLU A 1 181 ? 10.244 -18.711 3.049 1.00 92.06 181 GLU A N 1
ATOM 1445 C CA . GLU A 1 181 ? 8.861 -19.151 2.835 1.00 92.06 181 GLU A CA 1
ATOM 1446 C C . GLU A 1 181 ? 8.386 -18.794 1.418 1.00 92.06 181 GLU A C 1
ATOM 1448 O O . GLU A 1 181 ? 7.944 -19.684 0.691 1.00 92.06 181 GLU A O 1
ATOM 1453 N N . ALA A 1 182 ? 8.586 -17.542 0.989 1.00 93.44 182 ALA A N 1
ATOM 1454 C CA . ALA A 1 182 ? 8.273 -17.092 -0.369 1.00 93.44 182 ALA A CA 1
ATOM 1455 C C . ALA A 1 182 ? 9.037 -17.895 -1.440 1.00 93.44 182 ALA A C 1
ATOM 1457 O O . ALA A 1 182 ? 8.454 -18.362 -2.416 1.00 93.44 182 ALA A O 1
ATOM 1458 N N . ARG A 1 183 ? 10.339 -18.134 -1.232 1.00 94.62 183 ARG A N 1
ATOM 1459 C CA . ARG A 1 183 ? 11.174 -18.940 -2.133 1.00 94.62 183 ARG A CA 1
ATOM 1460 C C . ARG A 1 183 ? 10.675 -20.373 -2.248 1.00 94.62 183 ARG A C 1
ATOM 1462 O O . ARG A 1 183 ? 10.500 -20.863 -3.356 1.00 94.62 183 ARG A O 1
ATOM 1469 N N . LYS A 1 184 ? 10.398 -21.026 -1.117 1.00 94.50 184 LYS A N 1
ATOM 1470 C CA . LYS A 1 184 ? 9.862 -22.392 -1.096 1.00 94.50 184 LYS A CA 1
ATOM 1471 C C . LYS A 1 184 ? 8.548 -22.491 -1.876 1.00 94.50 184 LYS A C 1
ATOM 1473 O O . LYS A 1 184 ? 8.336 -23.475 -2.579 1.00 94.50 184 LYS A O 1
ATOM 1478 N N . GLU A 1 185 ? 7.673 -21.495 -1.745 1.00 94.06 185 GLU A N 1
ATOM 1479 C CA . GLU A 1 185 ? 6.424 -21.434 -2.505 1.00 94.06 185 GLU A CA 1
ATOM 1480 C C . GLU A 1 185 ? 6.679 -21.271 -4.009 1.00 94.06 185 GLU A C 1
ATOM 1482 O O . GLU A 1 185 ? 6.116 -22.030 -4.794 1.00 94.06 185 GLU A O 1
ATOM 1487 N N . ALA A 1 186 ? 7.545 -20.343 -4.427 1.00 94.06 186 ALA A N 1
ATOM 1488 C CA . ALA A 1 186 ? 7.888 -20.156 -5.840 1.00 94.06 186 ALA A CA 1
ATOM 1489 C C . ALA A 1 186 ? 8.520 -21.418 -6.461 1.00 94.06 186 ALA A C 1
ATOM 1491 O O . ALA A 1 186 ? 8.134 -21.836 -7.555 1.00 94.06 186 ALA A O 1
ATOM 1492 N N . ASP A 1 187 ? 9.435 -22.071 -5.739 1.00 95.19 187 ASP A N 1
ATOM 1493 C CA . ASP A 1 187 ? 10.085 -23.312 -6.170 1.00 95.19 187 ASP A CA 1
ATOM 1494 C C . ASP A 1 187 ? 9.064 -24.444 -6.358 1.00 95.19 187 ASP A C 1
ATOM 1496 O O . ASP A 1 187 ? 9.120 -25.171 -7.352 1.00 95.19 187 ASP A O 1
ATOM 1500 N N . ALA A 1 188 ? 8.084 -24.562 -5.453 1.00 95.75 188 ALA A N 1
ATOM 1501 C CA . ALA A 1 188 ? 7.007 -25.549 -5.553 1.00 95.75 188 ALA A CA 1
ATOM 1502 C C . ALA A 1 188 ? 6.107 -25.345 -6.788 1.00 95.75 188 ALA A C 1
ATOM 1504 O O . ALA A 1 188 ? 5.494 -26.302 -7.257 1.00 95.75 188 ALA A O 1
ATOM 1505 N N . HIS A 1 189 ? 6.061 -24.127 -7.336 1.00 95.31 189 HIS A N 1
ATOM 1506 C CA . HIS A 1 189 ? 5.351 -23.791 -8.574 1.00 95.31 189 HIS A CA 1
ATOM 1507 C C . HIS A 1 189 ? 6.262 -23.796 -9.817 1.00 95.31 189 HIS A C 1
ATOM 1509 O O . HIS A 1 189 ? 5.848 -23.345 -10.882 1.00 95.31 189 HIS A O 1
ATOM 1515 N N . GLY A 1 190 ? 7.504 -24.288 -9.709 1.00 95.44 190 GLY A N 1
ATOM 1516 C CA . GLY A 1 190 ? 8.444 -24.361 -10.833 1.00 95.44 190 GLY A CA 1
ATOM 1517 C C . GLY A 1 190 ? 9.064 -23.018 -11.235 1.00 95.44 190 GLY A C 1
ATOM 1518 O O . GLY A 1 190 ? 9.630 -22.913 -12.320 1.00 95.44 190 GLY A O 1
ATOM 1519 N N . ARG A 1 191 ? 8.988 -21.992 -10.376 1.00 94.88 191 ARG A N 1
ATOM 1520 C CA . ARG A 1 191 ? 9.506 -20.631 -10.624 1.00 94.88 191 ARG A CA 1
ATOM 1521 C C . ARG A 1 191 ? 10.823 -20.358 -9.891 1.00 94.88 191 ARG A C 1
ATOM 1523 O O . ARG A 1 191 ? 11.108 -19.234 -9.479 1.00 94.88 191 ARG A O 1
ATOM 1530 N N . SER A 1 192 ? 11.657 -21.386 -9.743 1.00 93.88 192 SER A N 1
ATOM 1531 C CA . SER A 1 192 ? 12.896 -21.320 -8.955 1.00 93.88 192 SER A CA 1
ATOM 1532 C C . SER A 1 192 ? 13.944 -20.350 -9.500 1.00 93.88 192 SER A C 1
ATOM 1534 O O . SER A 1 192 ? 14.787 -19.861 -8.751 1.00 93.88 192 SER A O 1
ATOM 1536 N N . THR A 1 193 ? 13.865 -20.010 -10.786 1.00 93.19 193 THR A N 1
ATOM 1537 C CA . THR A 1 193 ? 14.768 -19.060 -11.445 1.00 93.19 193 THR A CA 1
ATOM 1538 C C . THR A 1 193 ? 14.339 -17.602 -11.302 1.00 93.19 193 THR A C 1
ATOM 1540 O O . THR A 1 193 ? 15.146 -16.713 -11.567 1.00 93.19 193 THR A O 1
ATOM 1543 N N . ASN A 1 194 ? 13.094 -17.324 -10.899 1.00 94.62 194 ASN A N 1
ATOM 1544 C CA . ASN A 1 194 ? 12.611 -15.951 -10.758 1.00 94.62 194 ASN A CA 1
ATOM 1545 C C . ASN A 1 194 ? 13.200 -15.322 -9.487 1.00 94.62 194 ASN A C 1
ATOM 1547 O O . ASN A 1 194 ? 13.025 -15.883 -8.397 1.00 94.62 194 ASN A O 1
ATOM 1551 N N . PRO A 1 195 ? 13.857 -14.150 -9.560 1.00 95.12 195 PRO A N 1
ATOM 1552 C CA . PRO A 1 195 ? 14.253 -13.412 -8.364 1.00 95.12 195 PRO A CA 1
ATOM 1553 C C . PRO A 1 195 ? 13.024 -13.051 -7.520 1.00 95.12 195 PRO A C 1
ATOM 1555 O O . PRO A 1 195 ? 11.980 -12.710 -8.068 1.00 95.12 195 PRO A O 1
ATOM 1558 N N . ILE A 1 196 ? 13.148 -13.097 -6.192 1.00 95.50 196 ILE A N 1
ATOM 1559 C CA . ILE A 1 196 ? 12.137 -12.561 -5.267 1.00 95.50 196 ILE A CA 1
ATOM 1560 C C . ILE A 1 196 ? 12.754 -11.358 -4.574 1.00 95.50 196 ILE A C 1
ATOM 1562 O O . ILE A 1 196 ? 13.845 -11.465 -4.015 1.00 95.50 196 ILE A O 1
ATOM 1566 N N . VAL A 1 197 ? 12.042 -10.239 -4.608 1.00 95.62 197 VAL A N 1
ATOM 1567 C CA . VAL A 1 197 ? 12.358 -9.033 -3.847 1.00 95.62 197 VAL A CA 1
ATOM 1568 C C . VAL A 1 197 ? 11.431 -8.972 -2.645 1.00 95.62 197 VAL A C 1
ATOM 1570 O O . VAL A 1 197 ? 10.215 -9.081 -2.793 1.00 95.62 197 VAL A O 1
ATOM 1573 N N . MET A 1 198 ? 12.000 -8.788 -1.458 1.00 95.06 198 MET A N 1
ATOM 1574 C CA . MET A 1 198 ? 11.218 -8.513 -0.258 1.00 95.06 198 MET A CA 1
ATOM 1575 C C . MET A 1 198 ? 10.806 -7.044 -0.260 1.00 95.06 198 MET A C 1
ATOM 1577 O O . MET A 1 198 ? 11.646 -6.151 -0.337 1.00 95.06 198 MET A O 1
ATOM 1581 N N . VAL A 1 199 ? 9.506 -6.791 -0.223 1.00 95.38 199 VAL A N 1
ATOM 1582 C CA . VAL A 1 199 ? 8.936 -5.452 -0.313 1.00 95.38 199 VAL A CA 1
ATOM 1583 C C . VAL A 1 199 ? 8.218 -5.119 0.979 1.00 95.38 199 VAL A C 1
ATOM 1585 O O . VAL A 1 199 ? 7.206 -5.738 1.311 1.00 95.38 199 VAL A O 1
ATOM 1588 N N . ASP A 1 200 ? 8.714 -4.094 1.657 1.00 94.38 200 ASP A N 1
ATOM 1589 C CA . ASP A 1 200 ? 8.049 -3.489 2.798 1.00 94.38 200 ASP A CA 1
ATOM 1590 C C . ASP A 1 200 ? 7.167 -2.342 2.313 1.00 94.38 200 ASP A C 1
ATOM 1592 O O . ASP A 1 200 ? 7.631 -1.244 1.999 1.00 94.38 200 ASP A O 1
ATOM 1596 N N . PHE A 1 201 ? 5.864 -2.595 2.222 1.00 95.56 201 PHE A N 1
ATOM 1597 C CA . PHE A 1 201 ? 4.898 -1.534 1.970 1.00 95.56 201 PHE A CA 1
ATOM 1598 C C . PHE A 1 201 ? 4.744 -0.705 3.236 1.00 95.56 201 PHE A C 1
ATOM 1600 O O . PHE A 1 201 ? 4.375 -1.241 4.278 1.00 95.56 201 PHE A O 1
ATOM 1607 N N . GLY A 1 202 ? 5.005 0.597 3.141 1.00 93.81 202 GLY A N 1
ATOM 1608 C CA . GLY A 1 202 ? 4.967 1.510 4.273 1.00 93.81 202 GLY A CA 1
ATOM 1609 C C . GLY A 1 202 ? 3.862 2.548 4.181 1.00 93.81 202 GLY A C 1
ATOM 1610 O O . GLY A 1 202 ? 3.730 3.238 3.173 1.00 93.81 202 GLY A O 1
ATOM 1611 N N . TYR A 1 203 ? 3.106 2.715 5.265 1.00 93.19 203 TYR A N 1
ATOM 1612 C CA . TYR A 1 203 ? 2.110 3.774 5.411 1.00 93.19 203 TYR A CA 1
ATOM 1613 C C . TYR A 1 203 ? 2.036 4.224 6.868 1.00 93.19 203 TYR A C 1
ATOM 1615 O O . TYR A 1 203 ? 1.787 3.430 7.769 1.00 93.19 203 TYR A O 1
ATOM 1623 N N . ASN A 1 204 ? 2.232 5.522 7.110 1.00 84.94 204 ASN A N 1
ATOM 1624 C CA . ASN A 1 204 ? 2.128 6.112 8.445 1.00 84.94 204 ASN A CA 1
ATOM 1625 C C . ASN A 1 204 ? 2.949 5.370 9.537 1.00 84.94 204 ASN A C 1
ATOM 1627 O O . ASN A 1 204 ? 2.459 5.118 10.632 1.00 84.94 204 ASN A O 1
ATOM 1631 N N . ARG A 1 205 ? 4.218 5.052 9.240 1.00 87.25 205 ARG A N 1
ATOM 1632 C CA . ARG A 1 205 ? 5.165 4.303 10.105 1.00 87.25 205 ARG A CA 1
ATOM 1633 C C . ARG A 1 205 ? 4.878 2.812 10.274 1.00 87.25 205 ARG A C 1
ATOM 1635 O O . ARG A 1 205 ? 5.730 2.116 10.813 1.00 87.25 205 ARG A O 1
ATOM 1642 N N . GLU A 1 206 ? 3.736 2.333 9.806 1.00 90.69 206 GLU A N 1
ATOM 1643 C CA . GLU A 1 206 ? 3.466 0.904 9.738 1.00 90.69 206 GLU A CA 1
ATOM 1644 C C . GLU A 1 206 ? 4.105 0.331 8.475 1.00 90.69 206 GLU A C 1
ATOM 1646 O O . GLU A 1 206 ? 4.166 1.010 7.444 1.00 90.69 206 GLU A O 1
ATOM 1651 N N . LEU A 1 207 ? 4.575 -0.911 8.571 1.00 91.81 207 LEU A N 1
ATOM 1652 C CA . LEU A 1 207 ? 5.159 -1.671 7.473 1.00 91.81 207 LEU A CA 1
ATOM 1653 C C . LEU A 1 207 ? 4.456 -3.024 7.378 1.00 91.81 207 LEU A C 1
ATOM 1655 O O . LEU A 1 207 ? 4.155 -3.642 8.401 1.00 91.81 207 LEU A O 1
ATOM 1659 N N . ILE A 1 208 ? 4.235 -3.499 6.156 1.00 91.81 208 ILE A N 1
ATOM 1660 C CA . ILE A 1 208 ? 3.877 -4.893 5.895 1.00 91.81 208 ILE A CA 1
ATOM 1661 C C . ILE A 1 208 ? 4.839 -5.478 4.867 1.00 91.81 208 ILE A C 1
ATOM 1663 O O . ILE A 1 208 ? 5.153 -4.834 3.867 1.00 91.81 208 ILE A O 1
ATOM 1667 N N . ASN A 1 209 ? 5.275 -6.709 5.110 1.00 92.12 209 ASN A N 1
ATOM 1668 C CA . ASN A 1 209 ? 6.246 -7.396 4.271 1.00 92.12 209 ASN A CA 1
ATOM 1669 C C . ASN A 1 209 ? 5.547 -8.324 3.268 1.00 92.12 209 ASN A C 1
ATOM 1671 O O . ASN A 1 209 ? 4.666 -9.112 3.635 1.00 92.12 209 ASN A O 1
ATOM 1675 N N . VAL A 1 210 ? 5.952 -8.225 2.004 1.00 94.00 210 VAL A N 1
ATOM 1676 C CA . VAL A 1 210 ? 5.427 -9.008 0.881 1.00 94.00 210 VAL A CA 1
ATOM 1677 C C . VAL A 1 210 ? 6.592 -9.465 0.007 1.00 94.00 210 VAL A C 1
ATOM 1679 O O . VAL A 1 210 ? 7.440 -8.660 -0.367 1.00 94.00 210 VAL A O 1
ATOM 1682 N N . GLY A 1 211 ? 6.645 -10.747 -0.354 1.00 95.38 211 GLY A N 1
ATOM 1683 C CA . GLY A 1 211 ? 7.594 -11.224 -1.364 1.00 95.38 211 GLY A CA 1
ATOM 1684 C C . GLY A 1 211 ? 7.043 -10.980 -2.767 1.00 95.38 211 GLY A C 1
ATOM 1685 O O . GLY A 1 211 ? 5.943 -11.433 -3.068 1.00 95.38 211 GLY A O 1
ATOM 1686 N N . ILE A 1 212 ? 7.782 -10.291 -3.636 1.00 97.25 212 ILE A N 1
ATOM 1687 C CA . ILE A 1 212 ? 7.383 -10.059 -5.032 1.00 97.25 212 ILE A CA 1
ATOM 1688 C C . ILE A 1 212 ? 8.356 -10.769 -5.969 1.00 97.25 212 ILE A C 1
ATOM 1690 O O . ILE A 1 212 ? 9.542 -10.439 -6.014 1.00 97.25 212 ILE A O 1
ATOM 1694 N N . GLU A 1 213 ? 7.848 -11.727 -6.744 1.00 96.88 213 GLU A N 1
ATOM 1695 C CA . GLU A 1 213 ? 8.597 -12.348 -7.836 1.00 96.88 213 GLU A CA 1
ATOM 1696 C C . GLU A 1 213 ? 8.798 -11.352 -8.982 1.00 96.88 213 GLU A C 1
ATOM 1698 O O . GLU A 1 213 ? 7.862 -10.663 -9.404 1.00 96.88 213 GLU A O 1
ATOM 1703 N N . ILE A 1 214 ? 10.012 -11.308 -9.522 1.00 97.12 214 ILE A N 1
ATOM 1704 C CA . ILE A 1 214 ? 10.355 -10.533 -10.710 1.00 97.12 214 ILE A CA 1
ATOM 1705 C C . ILE A 1 214 ? 10.229 -11.438 -11.933 1.00 97.12 214 ILE A C 1
ATOM 1707 O O . ILE A 1 214 ? 10.985 -12.396 -12.094 1.00 97.12 214 ILE A O 1
ATOM 1711 N N . THR A 1 215 ? 9.258 -11.131 -12.789 1.00 95.25 215 THR A N 1
ATOM 1712 C CA . THR A 1 215 ? 8.941 -11.935 -13.971 1.00 95.25 215 THR A CA 1
ATOM 1713 C C . THR A 1 215 ? 9.876 -11.618 -15.146 1.00 95.25 215 THR A C 1
ATOM 1715 O O . THR A 1 215 ? 10.383 -10.493 -15.239 1.00 95.25 215 THR A O 1
ATOM 1718 N N . PRO A 1 216 ? 10.082 -12.564 -16.085 1.00 94.94 216 PRO A N 1
ATOM 1719 C CA . PRO A 1 216 ? 10.823 -12.308 -17.324 1.00 94.94 216 PRO A CA 1
ATOM 1720 C C . PRO A 1 216 ? 10.290 -11.093 -18.100 1.00 94.94 216 PRO A C 1
ATOM 1722 O O . PRO A 1 216 ? 11.058 -10.224 -18.505 1.00 94.94 216 PRO A O 1
ATOM 1725 N N . ASP A 1 217 ? 8.969 -10.954 -18.182 1.00 95.12 217 ASP A N 1
ATOM 1726 C CA . ASP A 1 217 ? 8.304 -9.840 -18.865 1.00 95.12 217 ASP A CA 1
ATOM 1727 C C . ASP A 1 217 ? 8.620 -8.469 -18.247 1.00 95.12 217 ASP A C 1
ATOM 1729 O O . ASP A 1 217 ? 8.715 -7.452 -18.946 1.00 95.12 217 ASP A O 1
ATOM 1733 N N . ALA A 1 218 ? 8.790 -8.417 -16.921 1.00 95.75 218 ALA A N 1
ATOM 1734 C CA . ALA A 1 218 ? 9.198 -7.199 -16.232 1.00 95.75 218 ALA A CA 1
ATOM 1735 C C . ALA A 1 218 ? 10.654 -6.843 -16.567 1.00 95.75 218 ALA A C 1
ATOM 1737 O O . ALA A 1 218 ? 10.956 -5.664 -16.764 1.00 95.75 218 ALA A O 1
ATOM 1738 N N . PHE A 1 219 ? 11.540 -7.839 -16.695 1.00 95.94 219 PHE A N 1
ATOM 1739 C CA . PHE A 1 219 ? 12.905 -7.625 -17.183 1.00 95.94 219 PHE A CA 1
ATOM 1740 C C . PHE A 1 219 ? 12.921 -7.087 -18.611 1.00 95.94 219 PHE A C 1
ATOM 1742 O O . PHE A 1 219 ? 13.638 -6.126 -18.884 1.00 95.94 219 PHE A O 1
ATOM 1749 N N . ASP A 1 220 ? 12.119 -7.653 -19.509 1.00 95.12 220 ASP A N 1
ATOM 1750 C CA . ASP A 1 220 ? 12.042 -7.182 -20.892 1.00 95.12 220 ASP A CA 1
ATOM 1751 C C . ASP A 1 220 ? 11.515 -5.752 -20.976 1.00 95.12 220 ASP A C 1
ATOM 1753 O O . ASP A 1 220 ? 12.107 -4.918 -21.666 1.00 95.12 220 ASP A O 1
ATOM 1757 N N . THR A 1 221 ? 10.491 -5.429 -20.183 1.00 95.25 221 THR A N 1
ATOM 1758 C CA . THR A 1 221 ? 9.989 -4.054 -20.069 1.00 95.25 221 THR A CA 1
ATOM 1759 C C . THR A 1 221 ? 11.068 -3.102 -19.558 1.00 95.25 221 THR A C 1
ATOM 1761 O O . THR A 1 221 ? 11.290 -2.041 -20.140 1.00 95.25 221 THR A O 1
ATOM 1764 N N . ALA A 1 222 ? 11.790 -3.488 -18.502 1.00 96.06 222 ALA A N 1
ATOM 1765 C CA . ALA A 1 222 ? 12.876 -2.688 -17.942 1.00 96.06 222 ALA A CA 1
ATOM 1766 C C . ALA A 1 222 ? 14.026 -2.448 -18.942 1.00 96.06 222 ALA A C 1
ATOM 1768 O O . ALA A 1 222 ? 14.703 -1.425 -18.851 1.00 96.06 222 ALA A O 1
ATOM 1769 N N . ARG A 1 223 ? 14.236 -3.356 -19.908 1.00 95.94 223 ARG A N 1
ATOM 1770 C CA . ARG A 1 223 ? 15.262 -3.237 -20.961 1.00 95.94 223 ARG A CA 1
ATOM 1771 C C . ARG A 1 223 ? 14.878 -2.340 -22.133 1.00 95.94 223 ARG A C 1
ATOM 1773 O O . ARG A 1 223 ? 15.762 -2.019 -22.922 1.00 95.94 223 ARG A O 1
ATOM 1780 N N . GLY A 1 224 ? 13.612 -1.961 -22.289 1.00 93.88 224 GLY A N 1
ATOM 1781 C CA . GLY A 1 224 ? 13.185 -1.227 -23.485 1.00 93.88 224 GLY A CA 1
ATOM 1782 C C . GLY A 1 224 ? 12.017 -1.832 -24.244 1.00 93.88 224 GLY A C 1
ATOM 1783 O O . GLY A 1 224 ? 11.428 -1.163 -25.090 1.00 93.88 224 GLY A O 1
ATOM 1784 N N . ASN A 1 225 ? 11.702 -3.101 -23.991 1.00 92.94 225 ASN A N 1
ATOM 1785 C CA . ASN A 1 225 ? 10.736 -3.821 -24.807 1.00 92.94 225 ASN A CA 1
ATOM 1786 C C . ASN A 1 225 ? 9.301 -3.501 -24.357 1.00 92.94 225 ASN A C 1
ATOM 1788 O O . ASN A 1 225 ? 9.062 -3.222 -23.180 1.00 92.94 225 ASN A O 1
ATOM 1792 N N . PRO A 1 226 ? 8.317 -3.530 -25.267 1.00 87.12 226 PRO A N 1
ATOM 1793 C CA . PRO A 1 226 ? 6.921 -3.405 -24.875 1.00 87.12 226 PRO A CA 1
ATOM 1794 C C . PRO A 1 226 ? 6.505 -4.596 -23.987 1.00 87.12 226 PRO A C 1
ATOM 1796 O O . PRO A 1 226 ? 6.907 -5.727 -24.265 1.00 87.12 226 PRO A O 1
ATOM 1799 N N . PRO A 1 227 ? 5.691 -4.381 -22.937 1.00 85.00 227 PRO A N 1
ATOM 1800 C CA . PRO A 1 227 ? 5.186 -5.477 -22.116 1.00 85.00 227 PRO A CA 1
ATOM 1801 C C . PRO A 1 227 ? 4.295 -6.430 -22.933 1.00 85.00 227 PRO A C 1
ATOM 1803 O O . PRO A 1 227 ? 3.491 -5.948 -23.736 1.00 85.00 227 PRO A O 1
ATOM 1806 N N . PRO A 1 228 ? 4.331 -7.751 -22.681 1.00 75.00 228 PRO A N 1
ATOM 1807 C CA . PRO A 1 228 ? 3.594 -8.751 -23.467 1.00 75.00 228 PRO A CA 1
ATOM 1808 C C . PRO A 1 228 ? 2.064 -8.603 -23.451 1.00 75.00 228 PRO A C 1
ATOM 1810 O O . PRO A 1 228 ? 1.388 -9.142 -24.324 1.00 75.00 228 PRO A O 1
ATOM 1813 N N . HIS A 1 229 ? 1.512 -7.830 -22.509 1.00 66.31 229 HIS A N 1
ATOM 1814 C CA . HIS A 1 229 ? 0.078 -7.526 -22.416 1.00 66.31 229 HIS A CA 1
ATOM 1815 C C . HIS A 1 229 ? -0.247 -6.022 -22.358 1.00 66.31 229 HIS A C 1
ATOM 1817 O O . HIS A 1 229 ? -1.379 -5.650 -22.047 1.00 66.31 229 HIS A O 1
ATOM 1823 N N . ALA A 1 230 ? 0.704 -5.127 -22.643 1.00 58.69 230 ALA A N 1
ATOM 1824 C CA . ALA A 1 230 ? 0.442 -3.693 -22.540 1.00 58.69 230 ALA A CA 1
ATOM 1825 C C . ALA A 1 230 ? -0.300 -3.138 -23.759 1.00 58.69 230 ALA A C 1
ATOM 1827 O O . ALA A 1 230 ? 0.302 -2.644 -24.709 1.00 58.69 230 ALA A O 1
ATOM 1828 N N . VAL A 1 231 ? -1.622 -3.054 -23.641 1.00 68.75 231 VAL A N 1
ATOM 1829 C CA . VAL A 1 231 ? -2.268 -1.790 -23.991 1.00 68.75 231 VAL A CA 1
ATOM 1830 C C . VAL A 1 231 ? -2.093 -0.919 -22.756 1.00 68.75 231 VAL A C 1
ATOM 1832 O O . VAL A 1 231 ? -2.805 -1.107 -21.774 1.00 68.75 231 VAL A O 1
ATOM 1835 N N . ILE A 1 232 ? -1.094 -0.026 -22.755 1.00 79.50 232 ILE A N 1
ATOM 1836 C CA . ILE A 1 232 ? -1.046 1.073 -21.780 1.00 79.50 232 ILE A CA 1
ATOM 1837 C C . ILE A 1 232 ? -2.456 1.685 -21.781 1.00 79.50 232 ILE A C 1
ATOM 1839 O O . ILE A 1 232 ? -2.877 2.147 -22.847 1.00 79.50 232 ILE A O 1
ATOM 1843 N N . PRO A 1 233 ? -3.223 1.615 -20.672 1.00 84.62 233 PRO A N 1
ATOM 1844 C CA . PRO A 1 233 ? -4.626 1.998 -20.701 1.00 84.62 233 PRO A CA 1
ATOM 1845 C C . PRO A 1 233 ? -4.760 3.422 -21.229 1.00 84.62 233 PRO A C 1
ATOM 1847 O O . PRO A 1 233 ? -4.161 4.349 -20.681 1.00 84.62 233 PRO A O 1
ATOM 1850 N N . ALA A 1 234 ? -5.505 3.608 -22.319 1.00 83.50 234 ALA A N 1
ATOM 1851 C CA . ALA A 1 234 ? -5.771 4.948 -22.821 1.00 83.50 234 ALA A CA 1
ATOM 1852 C C . ALA A 1 234 ? -6.460 5.765 -21.708 1.00 83.50 234 ALA A C 1
ATOM 1854 O O . ALA A 1 234 ? -7.335 5.222 -21.029 1.00 83.50 234 ALA A O 1
ATOM 1855 N N . PRO A 1 235 ? -6.108 7.046 -21.493 1.00 92.31 235 PRO A N 1
ATOM 1856 C CA . PRO A 1 235 ? -5.250 7.917 -22.306 1.00 92.31 235 PRO A CA 1
ATOM 1857 C C . PRO A 1 235 ? -3.794 8.057 -21.805 1.00 92.31 235 PRO A C 1
ATOM 1859 O O . PRO A 1 235 ? -3.188 9.117 -21.970 1.00 92.31 235 PRO A O 1
ATOM 1862 N N . LEU A 1 236 ? -3.220 7.053 -21.138 1.00 90.88 236 LEU A N 1
ATOM 1863 C CA . LEU A 1 236 ? -1.862 7.177 -20.605 1.00 90.88 236 LEU A CA 1
ATOM 1864 C C . LEU A 1 236 ? -0.812 7.357 -21.720 1.00 90.88 236 LEU A C 1
ATOM 1866 O O . LEU A 1 236 ? -0.891 6.698 -22.759 1.00 90.88 236 LEU A O 1
ATOM 1870 N N . PRO A 1 237 ? 0.188 8.236 -21.514 1.00 89.44 237 PRO A N 1
ATOM 1871 C CA . PRO A 1 237 ? 1.230 8.460 -22.503 1.00 89.44 237 PRO A CA 1
ATOM 1872 C C . PRO A 1 237 ? 2.158 7.241 -22.609 1.00 89.44 237 PRO A C 1
ATOM 1874 O O . PRO A 1 237 ? 2.350 6.528 -21.618 1.00 89.44 237 PRO A O 1
ATOM 1877 N N . PRO A 1 238 ? 2.793 7.028 -23.774 1.00 88.31 238 PRO A N 1
ATOM 1878 C CA . PRO A 1 238 ? 3.856 6.043 -23.894 1.00 88.31 238 PRO A CA 1
ATOM 1879 C C . PRO A 1 238 ? 5.032 6.409 -22.979 1.00 88.31 238 PRO A C 1
ATOM 1881 O O . PRO A 1 238 ? 5.272 7.583 -22.679 1.00 88.31 238 PRO A O 1
ATOM 1884 N N . LEU A 1 239 ? 5.780 5.397 -22.545 1.00 88.50 239 LEU A N 1
ATOM 1885 C CA . LEU A 1 239 ? 7.008 5.605 -21.786 1.00 88.50 239 LEU A CA 1
ATOM 1886 C C . LEU A 1 239 ? 8.149 6.047 -22.708 1.00 88.50 239 LEU A C 1
ATOM 1888 O O . LEU A 1 239 ? 8.307 5.527 -23.812 1.00 88.50 239 LEU A O 1
ATOM 1892 N N . SER A 1 240 ? 8.956 6.995 -22.235 1.00 88.56 240 SER A N 1
ATOM 1893 C CA . SER A 1 240 ? 10.218 7.384 -22.867 1.00 88.56 240 SER A CA 1
ATOM 1894 C C . SER A 1 240 ? 11.359 6.505 -22.361 1.00 88.56 240 SER A C 1
ATOM 1896 O O . SER A 1 240 ? 11.431 6.230 -21.164 1.00 88.56 240 SER A O 1
ATOM 1898 N N . PHE A 1 241 ? 12.268 6.114 -23.252 1.00 88.69 241 PHE A N 1
ATOM 1899 C CA . PHE A 1 241 ? 13.442 5.309 -22.914 1.00 88.69 241 PHE A CA 1
ATOM 1900 C C . PHE A 1 241 ? 14.727 6.157 -22.906 1.00 88.69 241 PHE A C 1
ATOM 1902 O O . PHE A 1 241 ? 14.831 7.081 -23.717 1.00 88.69 241 PHE A O 1
ATOM 1909 N N . PRO A 1 242 ? 15.715 5.846 -22.041 1.00 91.25 242 PRO A N 1
ATOM 1910 C CA . PRO A 1 242 ? 15.729 4.751 -21.060 1.00 91.25 242 PRO A CA 1
ATOM 1911 C C . PRO A 1 242 ? 14.733 4.974 -19.912 1.00 91.25 242 PRO A C 1
ATOM 1913 O O . PRO A 1 242 ? 14.470 6.112 -19.533 1.00 91.25 242 PRO A O 1
ATOM 1916 N N . LEU A 1 243 ? 14.168 3.887 -19.372 1.00 94.19 243 LEU A N 1
ATOM 1917 C CA . LEU A 1 243 ? 13.247 3.987 -18.240 1.00 94.19 243 LEU A CA 1
ATOM 1918 C C . LEU A 1 243 ? 14.000 4.391 -16.976 1.00 94.19 243 LEU A C 1
ATOM 1920 O O . LEU A 1 243 ? 15.019 3.793 -16.629 1.00 94.19 243 LEU A O 1
ATOM 1924 N N . ASP A 1 244 ? 13.434 5.341 -16.244 1.00 95.38 244 ASP A N 1
ATOM 1925 C CA . ASP A 1 244 ? 13.844 5.667 -14.887 1.00 95.38 244 ASP A CA 1
ATOM 1926 C C . ASP A 1 244 ? 12.730 5.328 -13.880 1.00 95.38 244 ASP A C 1
ATOM 1928 O O . ASP A 1 244 ? 11.544 5.237 -14.213 1.00 95.38 244 ASP A O 1
ATOM 1932 N N . VAL A 1 245 ? 13.119 5.129 -12.617 1.00 96.56 245 VAL A N 1
ATOM 1933 C CA . VAL A 1 245 ? 12.196 4.746 -11.535 1.00 96.56 245 VAL A CA 1
ATOM 1934 C C . VAL A 1 245 ? 11.075 5.781 -11.358 1.00 96.56 245 VAL A C 1
ATOM 1936 O O . VAL A 1 245 ? 9.933 5.403 -11.095 1.00 96.56 245 VAL A O 1
ATOM 1939 N N . HIS A 1 246 ? 11.362 7.078 -11.519 1.00 96.06 246 HIS A N 1
ATOM 1940 C CA . HIS A 1 246 ? 10.364 8.134 -11.357 1.00 96.06 246 HIS A CA 1
ATOM 1941 C C . HIS A 1 246 ? 9.353 8.149 -12.504 1.00 96.06 246 HIS A C 1
ATOM 1943 O O . HIS A 1 246 ? 8.163 8.316 -12.236 1.00 96.06 246 HIS A O 1
ATOM 1949 N N . ALA A 1 247 ? 9.775 7.929 -13.751 1.00 95.25 247 ALA A N 1
ATOM 1950 C CA . ALA A 1 247 ? 8.862 7.806 -14.886 1.00 95.25 247 ALA A CA 1
ATOM 1951 C C . ALA A 1 247 ? 7.901 6.621 -14.718 1.00 95.25 247 ALA A C 1
ATOM 1953 O O . ALA A 1 247 ? 6.694 6.773 -14.924 1.00 95.25 247 ALA A O 1
ATOM 1954 N N . VAL A 1 248 ? 8.412 5.467 -14.276 1.00 95.94 248 VAL A N 1
ATOM 1955 C CA . VAL A 1 248 ? 7.607 4.255 -14.054 1.00 95.94 248 VAL A CA 1
ATOM 1956 C C . VAL A 1 248 ? 6.576 4.456 -12.938 1.00 95.94 248 VAL A C 1
ATOM 1958 O O . VAL A 1 248 ? 5.385 4.212 -13.139 1.00 95.94 248 VAL A O 1
ATOM 1961 N N . LEU A 1 249 ? 6.995 4.967 -11.776 1.00 96.56 249 LEU A N 1
ATOM 1962 C CA . LEU A 1 249 ? 6.070 5.252 -10.671 1.00 96.56 249 LEU A CA 1
ATOM 1963 C C . LEU A 1 249 ? 5.111 6.405 -11.002 1.00 96.56 249 LEU A C 1
ATOM 1965 O O . LEU A 1 249 ? 3.953 6.396 -10.586 1.00 96.56 249 LEU A O 1
ATOM 1969 N N . GLY A 1 250 ? 5.561 7.378 -11.796 1.00 95.81 250 GLY A N 1
ATOM 1970 C CA . GLY A 1 250 ? 4.729 8.458 -12.315 1.00 95.81 250 GLY A CA 1
ATOM 1971 C C . GLY A 1 250 ? 3.625 7.951 -13.244 1.00 95.81 250 GLY A C 1
ATOM 1972 O O . GLY A 1 250 ? 2.502 8.451 -13.176 1.00 95.81 250 GLY A O 1
ATOM 1973 N N . LEU A 1 251 ? 3.904 6.938 -14.073 1.00 95.44 251 LEU A N 1
ATOM 1974 C CA . LEU A 1 251 ? 2.895 6.270 -14.897 1.00 95.44 251 LEU A CA 1
ATOM 1975 C C . LEU A 1 251 ? 1.849 5.557 -14.029 1.00 95.44 251 LEU A C 1
ATOM 1977 O O . LEU A 1 251 ? 0.655 5.754 -14.247 1.00 95.44 251 LEU A O 1
ATOM 1981 N N . ALA A 1 252 ? 2.284 4.808 -13.011 1.00 96.12 252 ALA A N 1
ATOM 1982 C CA . ALA A 1 252 ? 1.385 4.165 -12.050 1.00 96.12 252 ALA A CA 1
ATOM 1983 C C . ALA A 1 252 ? 0.484 5.190 -11.334 1.00 96.12 252 ALA A C 1
ATOM 1985 O O . ALA A 1 252 ? -0.730 5.014 -11.265 1.00 96.12 252 ALA A O 1
ATOM 1986 N N . GLY A 1 253 ? 1.050 6.315 -10.882 1.00 96.56 253 GLY A N 1
ATOM 1987 C CA . GLY A 1 253 ? 0.278 7.400 -10.273 1.00 96.56 253 GLY A CA 1
ATOM 1988 C C . GLY A 1 253 ? -0.736 8.038 -11.231 1.00 96.56 253 GLY A C 1
ATOM 1989 O O . GLY A 1 253 ? -1.855 8.345 -10.827 1.00 96.56 253 GLY A O 1
ATOM 1990 N N . LYS A 1 254 ? -0.387 8.211 -12.515 1.00 96.00 254 LYS A N 1
ATOM 1991 C CA . LYS A 1 254 ? -1.334 8.688 -13.539 1.00 96.00 254 LYS A CA 1
ATOM 1992 C C . LYS A 1 254 ? -2.461 7.683 -13.781 1.00 96.00 254 LYS A C 1
ATOM 1994 O O . LYS A 1 254 ? -3.599 8.114 -13.915 1.00 96.00 254 LYS A O 1
ATOM 1999 N N . TYR A 1 255 ? -2.165 6.381 -13.805 1.00 96.50 255 TYR A N 1
ATOM 2000 C CA . TYR A 1 255 ? -3.183 5.335 -13.950 1.00 96.50 255 TYR A CA 1
ATOM 2001 C C . TYR A 1 255 ? -4.206 5.395 -12.815 1.00 96.50 255 TYR A C 1
ATOM 2003 O O . TYR A 1 255 ? -5.402 5.465 -13.074 1.00 96.50 255 TYR A O 1
ATOM 2011 N N . ILE A 1 256 ? -3.736 5.494 -11.567 1.00 97.00 256 ILE A N 1
ATOM 2012 C CA . ILE A 1 256 ? -4.613 5.618 -10.394 1.00 97.00 256 ILE A CA 1
ATOM 2013 C C . ILE A 1 256 ? -5.466 6.892 -10.478 1.00 97.00 256 ILE A C 1
ATOM 2015 O O . ILE A 1 256 ? -6.664 6.849 -10.229 1.00 97.00 256 ILE A O 1
ATOM 2019 N N . LYS A 1 257 ? -4.886 8.029 -10.886 1.00 95.31 257 LYS A N 1
ATOM 2020 C CA . LYS A 1 257 ? -5.630 9.294 -11.049 1.00 95.31 257 LYS A CA 1
ATOM 2021 C C . LYS A 1 257 ? -6.744 9.235 -12.100 1.00 95.31 257 LYS A C 1
ATOM 2023 O O . LYS A 1 257 ? -7.679 10.027 -12.015 1.00 95.31 257 LYS A O 1
ATOM 2028 N N . LEU A 1 258 ? -6.622 8.371 -13.108 1.00 94.75 258 LEU A N 1
ATOM 2029 C CA . LEU A 1 258 ? -7.636 8.213 -14.155 1.00 94.75 258 LEU A CA 1
ATOM 2030 C C . LEU A 1 258 ? -8.852 7.407 -13.681 1.00 94.75 258 LEU A C 1
ATOM 2032 O O . LEU A 1 258 ? -9.907 7.489 -14.308 1.00 94.75 258 LEU A O 1
ATOM 2036 N N . ASP A 1 259 ? -8.732 6.665 -12.580 1.00 95.31 259 ASP A N 1
ATOM 2037 C CA . ASP A 1 259 ? -9.818 5.883 -11.998 1.00 95.31 259 ASP A CA 1
ATOM 2038 C C . ASP A 1 259 ? -10.785 6.761 -11.187 1.00 95.31 259 ASP A C 1
ATOM 2040 O O . ASP A 1 259 ? -10.786 6.795 -9.956 1.00 95.31 259 ASP A O 1
ATOM 2044 N N . GLN A 1 260 ? -11.621 7.510 -11.908 1.00 93.00 260 GLN A N 1
ATOM 2045 C CA . GLN A 1 260 ? -12.603 8.428 -11.318 1.00 93.00 260 GLN A CA 1
ATOM 2046 C C . GLN A 1 260 ? -13.712 7.707 -10.538 1.00 93.00 260 GLN A C 1
ATOM 2048 O O . GLN A 1 260 ? -14.298 8.292 -9.629 1.00 93.00 260 GLN A O 1
ATOM 2053 N N . ASP A 1 261 ? -13.975 6.442 -10.873 1.00 94.81 261 ASP A N 1
ATOM 2054 C CA . ASP A 1 261 ? -15.017 5.617 -10.253 1.00 94.81 261 ASP A CA 1
ATOM 2055 C C . ASP A 1 261 ? -14.508 4.829 -9.029 1.00 94.81 261 ASP A C 1
ATOM 2057 O O . ASP A 1 261 ? -15.265 4.054 -8.438 1.00 94.81 261 ASP A O 1
ATOM 2061 N N . ASP A 1 262 ? -13.228 4.987 -8.664 1.00 95.50 262 ASP A N 1
ATOM 2062 C CA . ASP A 1 262 ? -12.556 4.220 -7.609 1.00 95.50 262 ASP A CA 1
ATOM 2063 C C . ASP A 1 262 ? -12.757 2.695 -7.771 1.00 95.50 262 ASP A C 1
ATOM 2065 O O . ASP A 1 262 ? -13.046 1.960 -6.818 1.00 95.50 262 ASP A O 1
ATOM 2069 N N . LYS A 1 263 ? -12.652 2.192 -9.008 1.00 95.81 263 LYS A N 1
ATOM 2070 C CA . LYS A 1 263 ? -12.663 0.750 -9.306 1.00 95.81 263 LYS A CA 1
ATOM 2071 C C . LYS A 1 263 ? -11.445 0.056 -8.710 1.00 95.81 263 LYS A C 1
ATOM 2073 O O . LYS A 1 263 ? -11.568 -1.070 -8.237 1.00 95.81 263 LYS A O 1
ATOM 2078 N N . LEU A 1 264 ? -10.310 0.751 -8.676 1.00 94.81 264 LEU A N 1
ATOM 2079 C CA . LEU A 1 264 ? -9.055 0.275 -8.115 1.00 94.81 264 LEU A CA 1
ATOM 2080 C C . LEU A 1 264 ? -9.069 0.247 -6.585 1.00 94.81 264 LEU A C 1
ATOM 2082 O O . LEU A 1 264 ? -8.230 -0.428 -6.000 1.00 94.81 264 LEU A O 1
ATOM 2086 N N . LYS A 1 265 ? -9.990 0.964 -5.921 1.00 96.50 265 LYS A N 1
ATOM 2087 C CA . LYS A 1 265 ? -10.019 1.106 -4.451 1.00 96.50 265 LYS A CA 1
ATOM 2088 C C . LYS A 1 265 ? -8.735 1.717 -3.886 1.00 96.50 265 LYS A C 1
ATOM 2090 O O . LYS A 1 265 ? -8.260 1.350 -2.807 1.00 96.50 265 LYS A O 1
ATOM 2095 N N . LEU A 1 266 ? -8.179 2.659 -4.645 1.00 96.94 266 LEU A N 1
ATOM 2096 C CA . LEU A 1 266 ? -6.953 3.406 -4.351 1.00 96.94 266 LEU A CA 1
ATOM 2097 C C . LEU A 1 266 ? -7.209 4.917 -4.241 1.00 96.94 266 LEU A C 1
ATOM 2099 O O . LEU A 1 266 ? -6.271 5.691 -4.026 1.00 96.94 266 LEU A O 1
ATOM 2103 N N . CYS A 1 267 ? -8.470 5.334 -4.348 1.00 96.69 267 CYS A N 1
ATOM 2104 C CA . CYS A 1 267 ? -8.922 6.699 -4.153 1.00 96.69 267 CYS A CA 1
ATOM 2105 C C . CYS A 1 267 ? -9.777 6.777 -2.881 1.00 96.69 267 CYS A C 1
ATOM 2107 O O . CYS A 1 267 ? -10.645 5.948 -2.626 1.00 96.69 267 CYS A O 1
ATOM 2109 N N . ARG A 1 268 ? -9.520 7.778 -2.037 1.00 95.69 268 ARG A N 1
ATOM 2110 C CA . ARG A 1 268 ? -10.323 8.057 -0.837 1.00 95.69 268 ARG A CA 1
ATOM 2111 C C . ARG A 1 268 ? -10.094 9.475 -0.345 1.00 95.69 268 ARG A C 1
ATOM 2113 O O . ARG A 1 268 ? -9.078 10.093 -0.658 1.00 95.69 268 ARG A O 1
ATOM 2120 N N . ASP A 1 269 ? -10.996 9.957 0.503 1.00 97.19 269 ASP A N 1
ATOM 2121 C CA . ASP A 1 269 ? -10.774 11.206 1.227 1.00 97.19 269 ASP A CA 1
ATOM 2122 C C . ASP A 1 269 ? -9.495 11.123 2.081 1.00 97.19 269 ASP A C 1
ATOM 2124 O O . ASP A 1 269 ? -9.208 10.113 2.746 1.00 97.19 269 ASP A O 1
ATOM 2128 N N . LEU A 1 270 ? -8.724 12.212 2.079 1.00 96.44 270 LEU A N 1
ATOM 2129 C CA . LEU A 1 270 ? -7.565 12.381 2.940 1.00 96.44 270 LEU A CA 1
ATOM 2130 C C . LEU A 1 270 ? -8.009 12.378 4.398 1.00 96.44 270 LEU A C 1
ATOM 2132 O O . LEU A 1 270 ? -8.884 13.132 4.829 1.00 96.44 270 LEU A O 1
ATOM 2136 N N . ARG A 1 271 ? -7.321 11.569 5.192 1.00 94.62 271 ARG A N 1
ATOM 2137 C CA . ARG A 1 271 ? -7.448 11.578 6.644 1.00 94.62 271 ARG A CA 1
ATOM 2138 C C . ARG A 1 271 ? -6.555 12.657 7.228 1.00 94.62 271 ARG A C 1
ATOM 2140 O O . ARG A 1 271 ? -5.619 13.132 6.589 1.00 94.62 271 ARG A O 1
ATOM 2147 N N . THR A 1 272 ? -6.787 12.985 8.496 1.00 94.06 272 THR A N 1
ATOM 2148 C CA . THR A 1 272 ? -5.906 13.873 9.270 1.00 94.06 272 THR A CA 1
ATOM 2149 C C . THR A 1 272 ? -4.438 13.472 9.130 1.00 94.06 272 THR A C 1
ATOM 2151 O O . THR A 1 272 ? -3.578 14.324 8.955 1.00 94.06 272 THR A O 1
ATOM 2154 N N . ILE A 1 273 ? -4.152 12.168 9.134 1.00 91.88 273 ILE A N 1
ATOM 2155 C CA . ILE A 1 273 ? -2.784 11.665 9.037 1.00 91.88 273 ILE A CA 1
ATOM 2156 C C . ILE A 1 273 ? -2.130 11.936 7.678 1.00 91.88 273 ILE A C 1
ATOM 2158 O O . ILE A 1 273 ? -0.954 12.288 7.628 1.00 91.88 273 ILE A O 1
ATOM 2162 N N . ASP A 1 274 ? -2.912 11.857 6.599 1.00 95.38 274 ASP A N 1
ATOM 2163 C CA . ASP A 1 274 ? -2.456 12.146 5.240 1.00 95.38 274 ASP A CA 1
ATOM 2164 C C . ASP A 1 274 ? -2.121 13.643 5.114 1.00 95.38 274 ASP A C 1
ATOM 2166 O O . ASP A 1 274 ? -1.026 14.015 4.690 1.00 95.38 274 ASP A O 1
ATOM 2170 N N . LYS A 1 275 ? -3.022 14.512 5.594 1.00 96.75 275 LYS A N 1
ATOM 2171 C CA . LYS A 1 275 ? -2.839 15.973 5.560 1.00 96.75 275 LYS A CA 1
ATOM 2172 C C . LYS A 1 275 ? -1.656 16.434 6.410 1.00 96.75 275 LYS A C 1
ATOM 2174 O O . LYS A 1 275 ? -0.872 17.272 5.973 1.00 96.75 275 LYS A O 1
ATOM 2179 N N . VAL A 1 276 ? -1.492 15.867 7.607 1.00 94.94 276 VAL A N 1
ATOM 2180 C CA . VAL A 1 276 ? -0.358 16.175 8.494 1.00 94.94 276 VAL A CA 1
ATOM 2181 C C . VAL A 1 276 ? 0.962 15.733 7.868 1.00 94.94 276 VAL A C 1
ATOM 2183 O O . VAL A 1 276 ? 1.937 16.484 7.925 1.00 94.94 276 VAL A O 1
ATOM 2186 N N . PHE A 1 277 ? 1.008 14.546 7.256 1.00 93.88 277 PHE A N 1
ATOM 2187 C CA . PHE A 1 277 ? 2.196 14.076 6.545 1.00 93.88 277 PHE A CA 1
ATOM 2188 C C . PHE A 1 277 ? 2.594 15.048 5.427 1.00 93.88 277 PHE A C 1
ATOM 2190 O O . PHE A 1 277 ? 3.743 15.485 5.367 1.00 93.88 277 PHE A O 1
ATOM 2197 N N . MET A 1 278 ? 1.632 15.443 4.594 1.00 95.56 278 MET A N 1
ATOM 2198 C CA . MET A 1 278 ? 1.842 16.399 3.509 1.00 95.56 278 MET A CA 1
ATOM 2199 C C . MET A 1 278 ? 2.324 17.765 3.992 1.00 95.56 278 MET A C 1
ATOM 2201 O O . MET A 1 278 ? 3.309 18.284 3.471 1.00 95.56 278 MET A O 1
ATOM 2205 N N . TYR A 1 279 ? 1.662 18.331 5.003 1.00 95.62 279 TYR A N 1
ATOM 2206 C CA . TYR A 1 279 ? 2.061 19.606 5.589 1.00 95.62 279 TYR A CA 1
ATOM 2207 C C . TYR A 1 279 ? 3.508 19.543 6.094 1.00 95.62 279 TYR A C 1
ATOM 2209 O O . TYR A 1 279 ? 4.332 20.371 5.714 1.00 95.62 279 TYR A O 1
ATOM 2217 N N . ARG A 1 280 ? 3.865 18.506 6.865 1.00 93.56 280 ARG A N 1
ATOM 2218 C CA . ARG A 1 280 ? 5.237 18.308 7.369 1.00 93.56 280 ARG A CA 1
ATOM 2219 C C . ARG A 1 280 ? 6.258 18.163 6.243 1.00 93.56 280 ARG A C 1
ATOM 2221 O O . ARG A 1 280 ? 7.337 18.746 6.324 1.00 93.56 280 ARG A O 1
ATOM 2228 N N . LYS A 1 281 ? 5.919 17.417 5.187 1.00 91.56 281 LYS A N 1
ATOM 2229 C CA . LYS A 1 281 ? 6.769 17.261 4.000 1.00 91.56 281 LYS A CA 1
ATOM 2230 C C . LYS A 1 281 ? 7.025 18.607 3.316 1.00 91.56 281 LYS A C 1
ATOM 2232 O O . LYS A 1 281 ? 8.163 18.880 2.949 1.00 91.56 281 LYS A O 1
ATOM 2237 N N . ALA A 1 282 ? 6.013 19.466 3.198 1.00 93.12 282 ALA A N 1
ATOM 2238 C CA . ALA A 1 282 ? 6.182 20.812 2.652 1.00 93.12 282 ALA A CA 1
ATOM 2239 C C . ALA A 1 282 ? 7.086 21.687 3.529 1.00 93.12 282 ALA A C 1
ATOM 2241 O O . ALA A 1 282 ? 8.013 22.306 3.014 1.00 93.12 282 ALA A O 1
ATOM 2242 N N . GLN A 1 283 ? 6.879 21.680 4.851 1.00 92.75 283 GLN A N 1
ATOM 2243 C CA . GLN A 1 283 ? 7.732 22.432 5.781 1.00 92.75 283 GLN A CA 1
ATOM 2244 C C . GLN A 1 283 ? 9.205 22.006 5.681 1.00 92.75 283 GLN A C 1
ATOM 2246 O O . GLN A 1 283 ? 10.099 22.853 5.704 1.00 92.75 283 GLN A O 1
ATOM 2251 N N . TYR A 1 284 ? 9.464 20.705 5.502 1.00 89.31 284 TYR A N 1
ATOM 2252 C CA . TYR A 1 284 ? 10.815 20.185 5.283 1.00 89.31 284 TYR A CA 1
ATOM 2253 C C . TYR A 1 284 ? 11.463 20.749 4.012 1.00 89.31 284 TYR A C 1
ATOM 2255 O O . TYR A 1 284 ? 12.599 21.222 4.057 1.00 89.31 284 TYR A O 1
ATOM 2263 N N . LEU A 1 285 ? 10.733 20.734 2.892 1.00 88.81 285 LEU A N 1
ATOM 2264 C CA . LEU A 1 285 ? 11.232 21.225 1.605 1.00 88.81 285 LEU A CA 1
ATOM 2265 C C . LEU A 1 285 ? 11.533 22.730 1.626 1.00 88.81 285 LEU A C 1
ATOM 2267 O O . LEU A 1 285 ? 12.494 23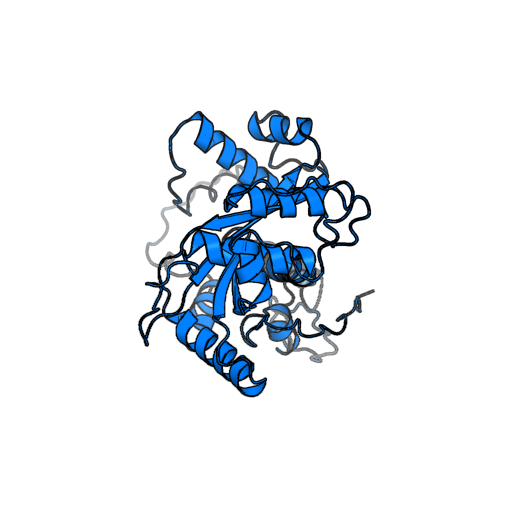.161 0.998 1.00 88.81 285 LEU A O 1
ATOM 2271 N N . VAL A 1 286 ? 10.741 23.523 2.354 1.00 89.25 286 VAL A N 1
ATOM 2272 C CA . VAL A 1 286 ? 10.923 24.983 2.438 1.00 89.25 286 VAL A CA 1
ATOM 2273 C C . VAL A 1 286 ? 12.087 25.360 3.353 1.00 89.25 286 VAL A C 1
ATOM 2275 O O . VAL A 1 286 ? 12.850 26.272 3.041 1.00 89.25 286 VAL A O 1
ATOM 2278 N N . HIS A 1 287 ? 12.229 24.690 4.497 1.00 88.19 287 HIS A N 1
ATOM 2279 C CA . HIS A 1 287 ? 13.156 25.132 5.540 1.00 88.19 287 HIS A CA 1
ATOM 2280 C C . HIS A 1 287 ? 14.477 24.365 5.581 1.00 88.19 287 HIS A C 1
ATOM 2282 O O . HIS A 1 287 ? 15.355 24.738 6.359 1.00 88.19 287 HIS A O 1
ATOM 2288 N N . GLY A 1 288 ? 14.630 23.283 4.808 1.00 78.75 288 GLY A N 1
ATOM 2289 C CA . GLY A 1 288 ? 15.848 22.462 4.767 1.00 78.75 288 GLY A CA 1
ATOM 2290 C C . GLY A 1 288 ? 16.206 21.782 6.098 1.00 78.75 288 GLY A C 1
ATOM 2291 O O . GLY A 1 288 ? 17.187 21.046 6.179 1.00 78.75 288 GLY A O 1
ATOM 2292 N N . LYS A 1 289 ? 15.419 22.004 7.156 1.00 62.62 289 LYS A N 1
ATOM 2293 C CA . LYS A 1 289 ? 15.564 21.356 8.455 1.00 62.62 289 LYS A CA 1
ATOM 2294 C C . LYS A 1 289 ? 14.752 20.076 8.432 1.00 62.62 289 LYS A C 1
ATOM 2296 O O . LYS A 1 289 ? 13.526 20.123 8.500 1.00 62.62 289 LYS A O 1
ATOM 2301 N N . GLY A 1 290 ? 15.457 18.949 8.321 1.00 51.03 290 GLY A N 1
ATOM 2302 C CA . GLY A 1 290 ? 14.900 17.613 8.543 1.00 51.03 290 GLY A CA 1
ATOM 2303 C C . GLY A 1 290 ? 14.004 17.616 9.765 1.00 51.03 290 GLY A C 1
ATOM 2304 O O . GLY A 1 290 ? 14.432 18.165 10.782 1.00 51.03 290 GLY A O 1
ATOM 2305 N N . PRO A 1 291 ? 12.796 17.027 9.722 1.00 46.69 291 PRO A N 1
ATOM 2306 C CA . PRO A 1 291 ? 12.201 16.621 10.976 1.00 46.69 291 PRO A CA 1
ATOM 2307 C C . PRO A 1 291 ? 13.226 15.694 11.633 1.00 46.69 291 PRO A C 1
ATOM 2309 O O . PRO A 1 291 ? 13.512 14.620 11.098 1.00 46.69 291 PRO A O 1
ATOM 2312 N N . SER A 1 292 ? 13.810 16.105 12.765 1.00 45.38 292 SER A N 1
ATOM 2313 C CA . SER A 1 292 ? 14.297 15.087 13.681 1.00 45.38 292 SER A CA 1
ATOM 2314 C C . SER A 1 292 ? 13.059 14.253 13.987 1.00 45.38 292 SER A C 1
ATOM 2316 O O . SER A 1 292 ? 12.001 14.771 14.361 1.00 45.38 292 SER A O 1
ATOM 2318 N N . PHE A 1 293 ? 13.119 12.963 13.682 1.00 44.50 293 PHE A N 1
ATOM 2319 C CA . PHE A 1 293 ? 12.059 12.024 14.024 1.00 44.50 293 PHE A CA 1
ATOM 2320 C C . PHE A 1 293 ? 12.099 11.765 15.542 1.00 44.50 293 PHE A C 1
ATOM 2322 O O . PHE A 1 293 ? 12.106 10.624 15.988 1.00 44.50 293 PHE A O 1
ATOM 2329 N N . ASP A 1 294 ? 12.127 12.824 16.353 1.00 37.75 294 ASP A N 1
ATOM 2330 C CA . ASP A 1 294 ? 12.039 12.727 17.801 1.00 37.75 294 ASP A CA 1
ATOM 2331 C C . ASP A 1 294 ? 10.569 12.480 18.140 1.00 37.75 294 ASP A C 1
ATOM 2333 O O . ASP A 1 294 ? 9.706 13.359 18.071 1.00 37.75 294 ASP A O 1
ATOM 2337 N N . ALA A 1 295 ? 10.268 11.215 18.415 1.00 37.94 295 ALA A N 1
ATOM 2338 C CA . ALA A 1 295 ? 8.930 10.651 18.513 1.00 37.94 295 ALA A CA 1
ATOM 2339 C C . ALA A 1 295 ? 8.075 11.160 19.698 1.00 37.94 295 ALA A C 1
ATOM 2341 O O . ALA A 1 295 ? 6.956 10.682 19.862 1.00 37.94 295 ALA A O 1
ATOM 2342 N N . GLU A 1 296 ? 8.541 12.123 20.497 1.00 35.03 296 GLU A N 1
ATOM 2343 C CA . GLU A 1 296 ? 7.948 12.437 21.810 1.00 35.03 296 GLU A CA 1
ATOM 2344 C C . GLU A 1 296 ? 7.258 13.808 21.926 1.00 35.03 296 GLU A C 1
ATOM 2346 O O . GLU A 1 296 ? 6.500 14.038 22.869 1.00 35.03 296 GLU A O 1
ATOM 2351 N N . SER A 1 297 ? 7.440 14.740 20.986 1.00 34.03 297 SER A N 1
ATOM 2352 C CA . SER A 1 297 ? 7.056 16.143 21.238 1.00 34.03 297 SER A CA 1
ATOM 2353 C C . SER A 1 297 ? 5.590 16.507 20.956 1.00 34.03 297 SER A C 1
ATOM 2355 O O . SER A 1 297 ? 5.152 17.584 21.350 1.00 34.03 297 SER A O 1
ATOM 2357 N N . THR A 1 298 ? 4.780 15.633 20.343 1.00 38.22 298 THR A N 1
ATOM 2358 C CA . THR A 1 298 ? 3.353 15.940 20.068 1.00 38.22 298 THR A CA 1
ATOM 2359 C C . THR A 1 298 ? 2.409 15.611 21.243 1.00 38.22 298 THR A C 1
ATOM 2361 O O . THR A 1 298 ? 1.206 15.819 21.139 1.00 38.22 298 THR A O 1
ATOM 2364 N N . VAL A 1 299 ? 2.926 15.129 22.381 1.00 39.72 299 VAL A N 1
ATOM 2365 C CA . VAL A 1 299 ? 2.106 14.633 23.510 1.00 39.72 299 VAL A CA 1
ATOM 2366 C C . VAL A 1 299 ? 1.592 15.743 24.448 1.00 39.72 299 VAL A C 1
ATOM 2368 O O . VAL A 1 299 ? 0.685 15.497 25.236 1.00 39.72 299 VAL A O 1
ATOM 2371 N N . LYS A 1 300 ? 2.095 16.983 24.384 1.00 33.56 300 LYS A N 1
ATOM 2372 C CA . LYS A 1 300 ? 1.819 17.985 25.442 1.00 33.56 300 LYS A CA 1
ATOM 2373 C C . LYS A 1 300 ? 0.796 19.087 25.142 1.00 33.56 300 LYS A C 1
ATOM 2375 O O . LYS A 1 300 ? 0.615 19.942 26.000 1.00 33.56 300 LYS A O 1
ATOM 2380 N N . GLN A 1 301 ? 0.104 19.099 24.000 1.00 32.81 301 GLN A N 1
ATOM 2381 C CA . GLN A 1 301 ? -0.737 20.258 23.635 1.00 32.81 301 GLN A CA 1
ATOM 2382 C C . GLN A 1 301 ? -2.266 20.082 23.718 1.00 32.81 301 GLN A C 1
ATOM 2384 O O . GLN A 1 301 ? -2.985 21.015 23.384 1.00 32.81 301 GLN A O 1
ATOM 2389 N N . GLU A 1 302 ? -2.783 18.966 24.249 1.00 34.12 302 GLU A N 1
ATOM 2390 C CA . GLU A 1 302 ? -4.232 18.777 24.485 1.00 34.12 302 GLU A CA 1
ATOM 2391 C C . GLU A 1 302 ? -4.568 18.367 25.937 1.00 34.12 302 GLU A C 1
ATOM 2393 O O . GLU A 1 302 ? -5.370 17.466 26.175 1.00 34.12 302 GLU A O 1
ATOM 2398 N N . SER A 1 303 ? -3.989 19.036 26.938 1.00 32.72 303 SER A N 1
ATOM 2399 C CA . SER A 1 303 ? -4.527 19.015 28.309 1.00 32.72 303 SER A CA 1
ATOM 2400 C C . SER A 1 303 ? -4.900 20.433 28.721 1.00 32.72 303 SER A C 1
ATOM 2402 O O . SER A 1 303 ? -4.042 21.230 29.096 1.00 32.72 303 SER A O 1
ATOM 2404 N N . GLY A 1 304 ? -6.189 20.738 28.574 1.00 31.16 304 GLY A N 1
ATOM 2405 C CA . GLY A 1 304 ? -6.790 21.989 29.002 1.00 31.16 304 GLY A CA 1
ATOM 2406 C C . GLY A 1 304 ? -6.671 22.207 30.509 1.00 31.16 304 GLY A C 1
ATOM 2407 O O . GLY A 1 304 ? -6.723 21.273 31.308 1.00 31.16 304 GLY A O 1
ATOM 2408 N N . ASP A 1 305 ? -6.512 23.484 30.814 1.00 38.59 305 ASP A N 1
ATOM 2409 C CA . ASP A 1 305 ? -6.436 24.162 32.098 1.00 38.59 305 ASP A CA 1
ATOM 2410 C C . ASP A 1 305 ? -7.431 23.621 33.148 1.00 38.59 305 ASP A C 1
ATOM 2412 O O . ASP A 1 305 ? -8.643 23.823 33.059 1.00 38.59 305 ASP A O 1
ATOM 2416 N N . LEU A 1 306 ? -6.903 22.938 34.165 1.00 34.62 306 LEU A N 1
ATOM 2417 C CA . LEU A 1 306 ? -7.538 22.783 35.472 1.00 34.62 306 LEU A CA 1
ATOM 2418 C C . LEU A 1 306 ? -6.469 23.083 36.521 1.00 34.62 306 LEU A C 1
ATOM 2420 O O . LEU A 1 306 ? -5.657 22.230 36.880 1.00 34.62 306 LEU A O 1
ATOM 2424 N N . GLY A 1 307 ? -6.463 24.335 36.978 1.00 37.69 307 GLY A N 1
ATOM 2425 C CA . GLY A 1 307 ? -5.650 24.795 38.092 1.00 37.69 307 GLY A CA 1
ATOM 2426 C C . GLY A 1 307 ? -5.973 24.018 39.367 1.00 37.69 307 GLY A C 1
ATOM 2427 O O . GLY A 1 307 ? -7.090 24.061 39.878 1.00 37.69 307 GLY A O 1
ATOM 2428 N N . GLY A 1 308 ? -4.966 23.325 39.886 1.00 33.69 308 GLY A N 1
ATOM 2429 C CA . GLY A 1 308 ? -4.975 22.684 41.191 1.00 33.69 308 GLY A CA 1
ATOM 2430 C C . GLY A 1 308 ? -3.538 22.411 41.610 1.00 33.69 308 GLY A C 1
ATOM 2431 O O . GLY A 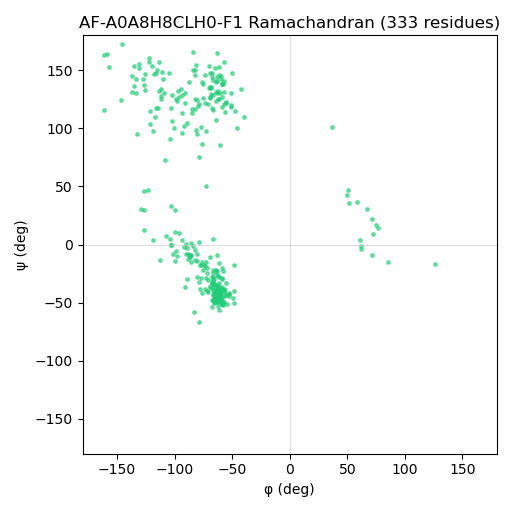1 308 ? -2.829 21.668 40.936 1.00 33.69 308 GLY A O 1
ATOM 2432 N N . MET A 1 309 ? -3.098 23.060 42.689 1.00 40.78 309 MET A N 1
ATOM 2433 C CA . MET A 1 309 ? -1.801 22.834 43.326 1.00 40.78 309 MET A CA 1
ATOM 2434 C C . MET A 1 309 ? -1.605 21.334 43.591 1.00 40.78 309 MET A C 1
ATOM 2436 O O . MET A 1 309 ? -2.377 20.736 44.336 1.00 40.78 309 MET A O 1
ATOM 2440 N N . LEU A 1 310 ? -0.583 20.732 42.977 1.00 32.59 310 LEU A N 1
ATOM 2441 C CA . LEU A 1 310 ? -0.155 19.364 43.260 1.00 32.59 310 LEU A CA 1
ATOM 2442 C C . LEU A 1 310 ? 1.219 19.388 43.930 1.00 32.59 310 LEU A C 1
ATOM 2444 O O . LEU A 1 310 ? 2.173 19.962 43.407 1.00 32.59 310 LEU A O 1
ATOM 2448 N N . GLU A 1 311 ? 1.274 18.741 45.091 1.00 39.81 311 GLU A N 1
ATOM 2449 C CA . GLU A 1 311 ? 2.477 18.374 45.836 1.00 39.81 311 GLU A CA 1
ATOM 2450 C C . GLU A 1 311 ? 3.442 17.504 45.000 1.00 39.81 311 GLU A C 1
ATOM 2452 O O . GLU A 1 311 ? 3.020 16.843 44.041 1.00 39.81 311 GLU A O 1
ATOM 2457 N N . PRO A 1 312 ? 4.747 17.479 45.343 1.00 35.31 312 PRO A N 1
ATOM 2458 C CA . PRO A 1 312 ? 5.748 16.720 44.600 1.00 35.31 312 PRO A CA 1
ATOM 2459 C C . PRO A 1 312 ? 5.464 15.211 44.63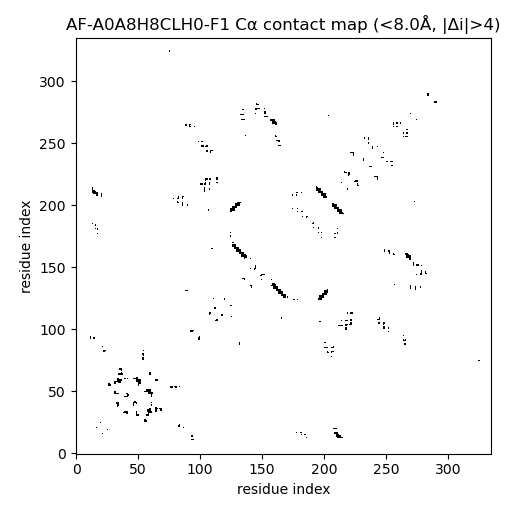3 1.00 35.31 312 PRO A C 1
ATOM 2461 O O . PRO A 1 312 ? 5.337 14.599 45.692 1.00 35.31 312 PRO A O 1
ATOM 2464 N N . ARG A 1 313 ? 5.382 14.605 43.442 1.00 36.91 313 ARG A N 1
ATOM 2465 C CA . ARG A 1 313 ? 5.166 13.163 43.256 1.00 36.91 313 ARG A CA 1
ATOM 2466 C C . ARG A 1 313 ? 6.411 12.340 43.594 1.00 36.91 313 ARG A C 1
ATOM 2468 O O . ARG A 1 313 ? 7.540 12.745 43.330 1.00 36.91 313 ARG A O 1
ATOM 2475 N N . ASN A 1 314 ? 6.149 11.150 44.128 1.00 46.38 314 ASN A N 1
ATOM 2476 C CA . ASN A 1 314 ? 7.106 10.115 44.508 1.00 46.38 314 ASN A CA 1
ATOM 2477 C C . ASN A 1 314 ? 7.802 9.491 43.263 1.00 46.38 314 ASN A C 1
ATOM 2479 O O . ASN A 1 314 ? 7.095 9.047 42.353 1.00 46.38 314 ASN A O 1
ATOM 2483 N N . PRO A 1 315 ? 9.149 9.393 43.216 1.00 37.78 315 PRO A N 1
ATOM 2484 C CA . PRO A 1 315 ? 9.904 8.838 42.080 1.00 37.78 315 PRO A CA 1
ATOM 2485 C C . PRO A 1 315 ? 9.652 7.352 41.756 1.00 37.78 315 PRO A C 1
ATOM 2487 O O . PRO A 1 315 ? 10.122 6.860 40.731 1.00 37.78 315 PRO A O 1
ATOM 2490 N N . GLU A 1 316 ? 8.928 6.605 42.595 1.00 40.09 316 GLU A N 1
ATOM 2491 C CA . GLU A 1 316 ? 8.666 5.175 42.357 1.00 40.09 316 GLU A CA 1
ATOM 2492 C C . GLU A 1 316 ? 7.429 4.872 41.483 1.00 40.09 316 GLU A C 1
ATOM 2494 O O . GLU A 1 316 ? 7.271 3.740 41.018 1.00 40.09 316 GLU A O 1
ATOM 2499 N N . GLU A 1 317 ? 6.578 5.858 41.172 1.00 36.91 317 GLU A N 1
ATOM 2500 C CA . GLU A 1 317 ? 5.382 5.649 40.330 1.00 36.91 317 GLU A CA 1
ATOM 2501 C C . GLU A 1 317 ? 5.631 5.765 38.812 1.00 36.91 317 GLU A C 1
ATOM 2503 O O . GLU A 1 317 ? 4.787 5.356 38.011 1.00 36.91 317 GLU A O 1
ATOM 2508 N N . GLU A 1 318 ? 6.814 6.213 38.382 1.00 33.72 318 GLU A N 1
ATOM 2509 C CA . GLU A 1 318 ? 7.142 6.463 36.965 1.00 33.72 318 GLU A CA 1
ATOM 2510 C C . GLU A 1 318 ? 7.475 5.186 36.154 1.00 33.72 318 GLU A C 1
ATOM 2512 O O . GLU A 1 318 ? 7.736 5.232 34.954 1.00 33.72 318 GLU A O 1
ATOM 2517 N N . LYS A 1 319 ? 7.403 3.996 36.772 1.00 34.69 319 LYS A N 1
ATOM 2518 C CA . LYS A 1 319 ? 7.692 2.700 36.116 1.00 34.69 319 LYS A CA 1
ATOM 2519 C C . LYS A 1 319 ? 6.466 1.905 35.651 1.00 34.69 319 LYS A C 1
ATOM 2521 O O . LYS 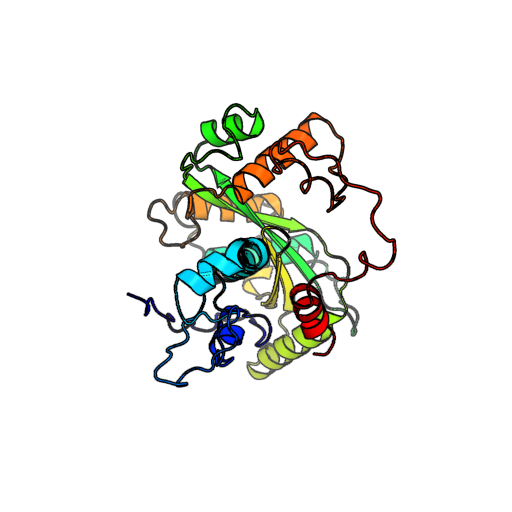A 1 319 ? 6.604 0.748 35.252 1.00 34.69 319 LYS A O 1
ATOM 2526 N N . ARG A 1 320 ? 5.260 2.481 35.652 1.00 37.75 320 ARG A N 1
ATOM 2527 C CA . ARG A 1 320 ? 4.042 1.794 35.173 1.00 37.75 320 ARG A CA 1
ATOM 2528 C C . ARG A 1 320 ? 3.537 2.359 33.845 1.00 37.75 320 ARG A C 1
ATOM 2530 O O . ARG A 1 320 ? 2.484 2.982 33.781 1.00 37.75 320 ARG A O 1
ATOM 2537 N N . GLN A 1 321 ? 4.250 2.054 32.760 1.00 32.91 321 GLN A N 1
ATOM 2538 C CA . GLN A 1 321 ? 3.649 2.079 31.422 1.00 32.91 321 GLN A CA 1
ATOM 2539 C C . GLN A 1 321 ? 2.593 0.957 31.293 1.00 32.91 321 GLN A C 1
ATOM 2541 O O . GLN A 1 321 ? 2.780 -0.136 31.843 1.00 32.91 321 GLN A O 1
ATOM 2546 N N . PRO A 1 322 ? 1.480 1.169 30.568 1.00 33.72 322 PRO A N 1
ATOM 2547 C CA . PRO A 1 322 ? 0.454 0.147 30.386 1.00 33.72 322 PRO A CA 1
ATOM 2548 C C . PRO A 1 322 ? 0.998 -1.066 29.605 1.00 33.72 322 PRO A C 1
ATOM 2550 O O . PRO A 1 322 ? 1.437 -0.950 28.460 1.00 33.72 322 PRO A O 1
ATOM 2553 N N . LYS A 1 323 ? 0.901 -2.264 30.209 1.00 34.69 323 LYS A N 1
ATOM 2554 C CA . LYS A 1 323 ? 1.330 -3.582 29.674 1.00 34.69 323 LYS A CA 1
ATOM 2555 C C . LYS A 1 323 ? 0.859 -3.906 28.238 1.00 34.69 323 LYS A C 1
ATOM 2557 O O . LYS A 1 323 ? 1.428 -4.787 27.596 1.00 34.69 323 LYS A O 1
ATOM 2562 N N . ALA A 1 324 ? -0.147 -3.208 27.713 1.00 31.17 324 ALA A N 1
ATOM 2563 C CA . ALA A 1 324 ? -0.677 -3.420 26.365 1.00 31.17 324 ALA A CA 1
ATOM 2564 C C . ALA A 1 324 ? 0.323 -3.059 25.244 1.00 31.17 324 ALA A C 1
ATOM 2566 O O . ALA A 1 324 ? 0.357 -3.745 24.227 1.00 31.17 324 ALA A O 1
ATOM 2567 N N . LEU A 1 325 ? 1.188 -2.055 25.444 1.00 31.50 325 LEU A N 1
ATOM 2568 C CA . LEU A 1 325 ? 2.177 -1.628 24.437 1.00 31.50 325 LEU A CA 1
ATOM 2569 C C . LEU A 1 325 ? 3.415 -2.539 24.385 1.00 31.50 325 LEU A C 1
ATOM 2571 O O . LEU A 1 325 ? 3.951 -2.808 23.312 1.00 31.50 325 LEU A O 1
ATOM 2575 N N . GLN A 1 326 ? 3.825 -3.110 25.521 1.00 32.91 326 GLN A N 1
ATOM 2576 C CA . GLN A 1 326 ? 4.931 -4.077 25.559 1.00 32.91 326 GLN A CA 1
ATOM 2577 C C . GLN A 1 326 ? 4.556 -5.440 24.957 1.00 32.91 326 GLN A C 1
ATOM 2579 O O . GLN A 1 326 ? 5.443 -6.192 24.563 1.00 32.91 326 GLN A O 1
ATOM 2584 N N . THR A 1 327 ? 3.261 -5.759 24.859 1.00 34.81 327 THR A N 1
ATOM 2585 C CA . THR A 1 327 ? 2.796 -7.067 24.370 1.00 34.81 327 THR A CA 1
ATOM 2586 C C . THR A 1 327 ? 2.866 -7.166 22.843 1.00 34.81 327 THR A C 1
ATOM 2588 O O . THR A 1 327 ? 3.320 -8.186 22.341 1.00 34.81 327 THR A O 1
ATOM 2591 N N . LEU A 1 328 ? 2.555 -6.098 22.099 1.00 35.97 328 LEU A N 1
ATOM 2592 C CA . LEU A 1 328 ? 2.674 -6.100 20.632 1.00 35.97 328 LEU A CA 1
ATOM 2593 C C . LEU A 1 328 ? 4.140 -6.032 20.169 1.00 35.97 328 LEU A C 1
ATOM 2595 O O . LEU A 1 328 ? 4.534 -6.769 19.275 1.00 35.97 328 LEU A O 1
ATOM 2599 N N . SER A 1 329 ? 4.990 -5.254 20.851 1.00 31.36 329 SER A N 1
ATOM 2600 C CA . SER A 1 329 ? 6.437 -5.212 20.570 1.00 31.36 329 SER A CA 1
ATOM 2601 C C . SER A 1 329 ? 7.174 -6.520 20.919 1.00 31.36 329 SER A C 1
ATOM 2603 O O . SER A 1 329 ? 8.185 -6.839 20.293 1.00 31.36 329 SER A O 1
ATOM 2605 N N . ARG A 1 330 ? 6.683 -7.303 21.897 1.00 33.94 330 ARG A N 1
ATOM 2606 C CA . ARG A 1 330 ? 7.248 -8.621 22.255 1.00 33.94 330 ARG A CA 1
ATOM 2607 C C . ARG A 1 330 ? 6.654 -9.791 21.472 1.00 33.94 330 ARG A C 1
ATOM 2609 O O . ARG A 1 330 ? 7.379 -10.755 21.256 1.00 33.94 330 ARG A O 1
ATOM 2616 N N . GLN A 1 331 ? 5.397 -9.729 21.025 1.00 40.91 331 GLN A N 1
ATOM 2617 C CA . GLN A 1 331 ? 4.792 -10.811 20.231 1.00 40.91 331 GLN A CA 1
ATOM 2618 C C . GLN A 1 331 ? 5.442 -10.978 18.848 1.00 40.91 331 GLN A C 1
ATOM 2620 O O . GLN A 1 331 ? 5.440 -12.086 18.329 1.00 40.91 331 GLN A O 1
ATOM 2625 N N . PHE A 1 332 ? 6.106 -9.944 18.320 1.00 35.38 332 PHE A N 1
ATOM 2626 C CA . PHE A 1 332 ? 6.953 -10.046 17.122 1.00 35.38 332 PHE A CA 1
ATOM 2627 C C . PHE A 1 332 ? 8.428 -10.403 17.402 1.00 35.38 332 PHE A C 1
ATOM 2629 O O . PHE A 1 332 ? 9.196 -10.564 16.463 1.00 35.38 332 PHE A O 1
ATOM 2636 N N . ARG A 1 333 ? 8.857 -10.538 18.670 1.00 32.44 333 ARG A N 1
ATOM 2637 C CA . ARG A 1 333 ? 10.251 -10.893 19.035 1.00 32.44 333 ARG A CA 1
ATOM 2638 C C . ARG A 1 333 ? 10.465 -12.373 19.372 1.00 32.44 333 ARG A C 1
ATOM 2640 O O . ARG A 1 333 ? 11.602 -12.768 19.605 1.00 32.44 333 ARG A O 1
ATOM 2647 N N . HIS A 1 334 ? 9.406 -13.180 19.420 1.00 28.05 334 HIS A N 1
ATOM 2648 C CA . HIS A 1 334 ? 9.492 -14.626 19.677 1.00 28.05 334 HIS A CA 1
ATOM 2649 C C . HIS A 1 334 ? 8.736 -15.473 18.635 1.00 28.05 334 HIS A C 1
ATOM 2651 O O . HIS A 1 334 ? 8.267 -16.565 18.954 1.00 28.05 334 HIS A O 1
ATOM 2657 N N . LEU A 1 335 ? 8.654 -14.980 17.396 1.00 33.72 335 LEU A N 1
ATOM 2658 C CA . LEU A 1 335 ? 8.304 -15.760 16.204 1.00 33.72 335 LEU A CA 1
ATOM 2659 C C . LEU A 1 335 ? 9.492 -15.821 15.245 1.00 33.72 335 LEU A C 1
ATOM 2661 O O . LEU A 1 335 ? 10.201 -14.796 15.148 1.00 33.72 335 LEU A O 1
#

Foldseek 3Di:
DPCPDPPPQDDDPQKFADPVQDLPVVLVPDDAQAAPQPRDGDVRVNQHWDADPQQSNHTHSDPVSCVVCCVVCVVVSVVSNQSVVLVVLVSLQCVDPLSVLLVLLLLCQVVVVLDPPDDAPPQDAAEWEKEKAKDFLDPVVLVCLQVVVDPLQDPDWTKTFIAIDIDGDDDDPLCSVVVVVSLVVCVVVVNNVWGWYWYWYDDLNDTGTMIGTNDPQSSCVQVPHDRPDDPLPPPQDDDDPPDDSCSSSVSVRVVRSVPPVCPSVRMGTDDSSNSVVSNLVSVCVVPVDDPPPPVPDVPPDPDDDDDDDDDDDDPPVPPDDPPPVVCVVVVSVPD

InterPro domains:
  IPR002893 Zinc finger, MYND-type [PF01753] (35-77)
  IPR002893 Zinc finger, MYND-type [PS01360] (35-77)
  IPR002893 Zinc finger, MYND-type [PS50865] (35-77)
  IPR058518 Domain of unknown function DUF8205 [PF26632] (87-207)

Solvent-accessible surface area (backbone atoms only — not comparable to full-ato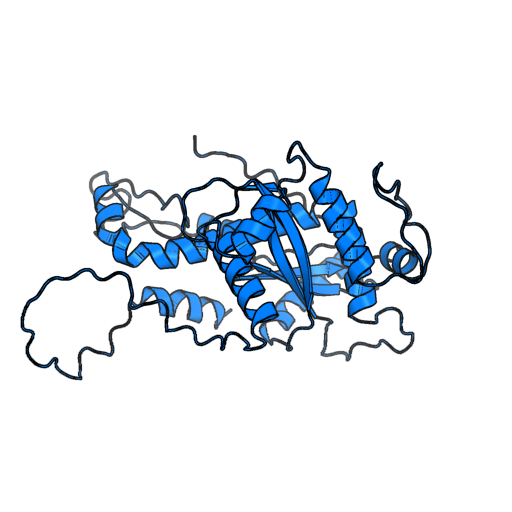m values): 19934 Å² total; per-residue (Å²): 143,88,77,84,62,85,64,82,80,71,83,50,90,57,50,35,77,46,84,86,55,40,60,70,65,51,42,69,70,51,83,62,52,37,14,73,64,78,61,52,41,51,62,52,95,76,33,57,42,41,59,40,87,73,45,49,75,51,19,26,61,43,72,66,42,45,59,71,42,33,86,73,43,50,60,61,36,50,54,46,31,43,47,53,51,41,55,50,44,52,48,38,46,58,68,35,68,70,47,36,44,43,46,40,25,31,50,35,61,72,71,46,62,80,43,91,82,63,68,74,54,97,92,51,74,56,59,32,33,38,38,54,42,63,42,54,73,45,69,66,58,43,51,27,32,48,71,58,77,37,61,38,83,48,88,71,83,42,56,17,32,50,40,67,46,77,47,85,57,83,92,58,80,76,50,58,61,55,49,51,53,37,47,54,52,36,41,75,71,73,43,68,86,46,55,58,36,41,34,30,43,30,34,95,91,38,70,42,61,33,33,37,46,44,49,72,57,29,54,42,35,59,73,72,43,80,46,95,79,63,71,70,61,82,89,58,77,84,84,68,80,81,76,48,52,64,62,42,40,49,50,48,34,52,55,54,68,68,45,82,82,40,82,62,59,49,52,47,64,49,46,50,68,38,38,42,50,48,29,52,53,38,51,29,72,76,64,73,53,70,77,74,85,67,90,68,76,86,75,76,83,85,74,80,92,74,93,68,95,74,78,91,80,68,86,81,68,81,77,72,74,69,70,72,63,58,46,62,67,46,62,68,70,79,110

Sequence (335 aa):
MANLFDTEYTPIEGVHILSDSSYRKHVRKLPVLTCETCKKRNGEKGVEVKRCQGCWSVGFCSKECQRSLWPIHKENCRTLQSVLDLEELARHFYSEPFLLHYLRVALILKLGLLSPSYLPPADRFPSIIVHLHMHPTSQEHEMGIYSGKIDALGKEKIPGHLTVGISNEPEHAMMVRSFKEARKEADAHGRSTNPIVMVDFGYNRELINVGIEITPDAFDTARGNPPPHAVIPAPLPPLSFPLDVHAVLGLAGKYIKLDQDDKLKLCRDLRTIDKVFMYRKAQYLVHGKGPSFDAESTVKQESGDLGGMLEPRNPEEEKRQPKALQTLSRQFRHL

Organism: Psilocybe cubensis (NCBI:txid181762)

Radius of gyration: 23.1 Å; Cα contacts (8 Å, |Δi|>4): 411; chains: 1; bounding box: 53×53×71 Å

Mean predicted aligned error: 9.51 Å

Secondary structure (DSSP, 8-state):
---------PPPTTEEE-TTT-HHHHHHHS---B-TTT-PBTTGGGPPPEE-TTTSS-EESSHHHHHHHHHHHHHHHHHHHHHHHHHHHHHHHHHSHHHHHHHHHHHHHHHTTT-TT----TT---EEEEEEEEEESSHHHHHHHHTTSS-TTS----EEEEEEEEE-----TTHHHHHHHHHHHHHHTT-TTS-EEEEEEEETTEEEEEEEE--HHHHHHHHTPPPTT----TTPPPPPSS--HHHHHHHHHHHHHH-TT-SSS-EEEPPHHHHHHHHHHHHHHHH-------TTGGGSS---------PPPPTTGGG---HHHHHHHHHTS--

Nearest PDB structures (foldseek):
  3a8u-assembly1_X  TM=1.952E-01  e=6.134E+00  Pseudomonas putida
  6e95-assembly1_A  TM=1.737E-01  e=6.857E+00  Saccharomyces cerevisiae S288C